Protein AF-A0A959LJD5-F1 (afdb_monomer)

Solvent-accessible surface area (backbone atoms only — not comparable to full-atom values): 18174 Å² total; per-residue (Å²): 104,74,68,56,55,53,50,52,51,53,54,62,68,45,58,76,70,67,65,81,76,71,80,98,84,67,62,72,64,58,50,53,52,50,51,53,52,51,50,51,51,51,52,50,51,49,52,52,55,51,51,35,52,52,42,48,54,53,38,54,76,69,70,52,88,68,68,68,60,59,38,95,73,44,64,91,90,51,91,67,90,70,79,78,53,97,84,69,86,83,88,86,88,81,84,82,71,93,71,88,77,69,73,74,102,69,92,77,93,75,94,70,58,68,50,69,52,49,58,74,78,45,48,88,58,55,58,67,47,48,66,73,61,57,73,74,41,77,43,32,17,41,34,64,42,31,24,31,79,93,43,68,73,42,29,42,41,32,91,52,12,31,34,26,72,41,74,42,63,48,76,96,63,18,47,46,35,42,32,31,41,43,47,98,66,77,44,68,55,90,72,84,79,74,55,82,92,76,53,49,56,70,59,51,50,51,50,32,14,59,56,31,55,43,76,75,44,59,36,82,90,80,56,25,64,56,60,89,88,58,72,45,63,58,47,80,45,77,58,61,66,82,57,75,72,54,73,62,46,66,67,74,43,58,95,41,52,68,62,51,48,55,50,44,58,53,53,47,60,58,28,89,54,53,38,43,71,46,73,63,86,88,64,87,75,93,45,74,75,75,69,54,72,82,90

Foldseek 3Di:
DVVVVVVVVVVLVCVVVVVPPDDPDPPPVVVVVSVVVVVVVVVVVVVQVVLLVVQVVVCVVVVNPDSQQRRPDRPPPDPDPPPPDPPDDDDDDDDFDDDPDADDQDDDDDDDFKDKDFPVVAPPADQAFAAPDDAFDWFAQQQFGTGGPVARLAGAGDNFTAGFHDFDADPPRGTGIGMGGHDPDHGHDDDDDDDLVPDALLNLLSSCRSSNVQSVAADPDRRHGDDSPDQDQEAEDEQDDSDPNDHNSLSVCVPVLVVVLVVLSSVLNSHPHAYHYDDDPVDDDDTSRVPRPRD

Secondary structure (DSSP, 8-state):
-HHHHHHHHHHHHHHHHHGGGS-SSSHHHHHHHHHHHHHHHHHHHHHHHHHHHHHHHHHHHTT-S-GGGSSSS--TT--------TT------------S-PPPS-------SEEEE-GGGSTT--SSPEES--TT-EE-BT-EEEEETTEEEEEEE-SS-EEEEEEEE-GGG-EEEEEEEE-SS--B-------TTT--HHHHHHHHHHTT-GGG-B-TTT-PBPPTTPPPS-EEEE----STT---HHHHHTT-HHHHHHHHHHHHTT-SS-EEEE--TT--S--TTTT----

Mean predicted aligned error: 14.47 Å

Sequence (295 aa):
MKRIITLLFLALACLPLQAASFGLMWELSSTLIAILITVMVLVIVLLVTVGDSLLRVRAKELGVLHFANYAIFPPSGKANGQSDSERTIRLRKGHTIKLKGQAADEILDCPTTTVAVQPTNVHGIVPIPKMEVAVGDTVKAGDPLFHDKNLEQIKFVAPVSGEVIEIRRGAKRAITHVVILADKKLTYRTLTPPDLTKASRPELVNFLAESGTWPLIKQRPFNVLAGMDVVPRDIFISTFDTAPLAPDNRMIVSGQEEAFQKGLDVLARLTDGAVHLGLDGSISGETAFTRATGV

Structure (mmCIF, N/CA/C/O backbone):
data_AF-A0A959LJD5-F1
#
_entry.id   AF-A0A959LJD5-F1
#
loop_
_atom_site.group_PDB
_atom_site.id
_atom_site.type_symbol
_atom_site.label_atom_id
_atom_site.label_alt_id
_atom_site.label_comp_id
_atom_site.label_asym_id
_atom_site.label_entity_id
_atom_site.label_seq_id
_atom_site.pdbx_PDB_ins_code
_atom_site.Cartn_x
_atom_site.Cartn_y
_atom_site.Cartn_z
_atom_site.occupancy
_atom_site.B_iso_or_equiv
_atom_site.auth_seq_id
_atom_site.auth_comp_id
_atom_site.auth_asym_id
_atom_site.auth_atom_id
_atom_site.pdbx_PDB_model_num
ATOM 1 N N . MET A 1 1 ? 27.945 -13.517 -40.114 1.00 46.72 1 MET A N 1
ATOM 2 C CA . MET A 1 1 ? 28.649 -12.542 -40.977 1.00 46.72 1 MET A CA 1
ATOM 3 C C . MET A 1 1 ? 30.113 -12.866 -41.230 1.00 46.72 1 MET A C 1
ATOM 5 O O . MET A 1 1 ? 30.420 -13.018 -42.399 1.00 46.72 1 MET A O 1
ATOM 9 N N . LYS A 1 2 ? 30.992 -13.057 -40.224 1.00 45.97 2 LYS A N 1
ATOM 10 C CA . LYS A 1 2 ? 32.404 -13.434 -40.485 1.00 45.97 2 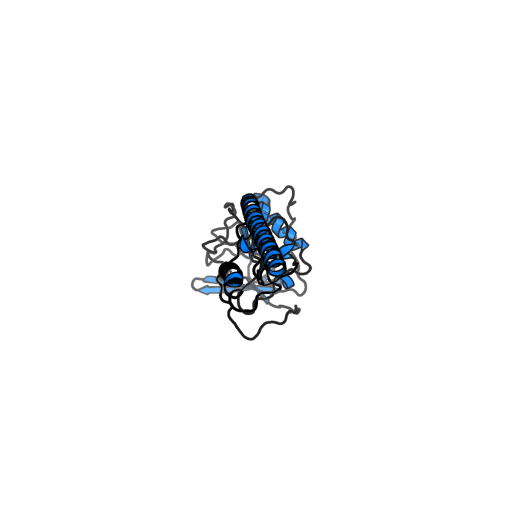LYS A CA 1
ATOM 11 C C . LYS A 1 2 ? 32.521 -14.609 -41.469 1.00 45.97 2 LYS A C 1
ATOM 13 O O . LYS A 1 2 ? 33.110 -14.432 -42.515 1.00 45.97 2 LYS A O 1
ATOM 18 N N . ARG A 1 3 ? 31.807 -15.720 -41.238 1.00 43.34 3 ARG A N 1
ATOM 19 C CA . ARG A 1 3 ? 31.790 -16.887 -42.148 1.00 43.34 3 ARG A CA 1
ATOM 20 C C . ARG A 1 3 ? 31.255 -16.609 -43.562 1.00 43.34 3 ARG A C 1
ATOM 22 O O . ARG A 1 3 ? 31.737 -17.227 -44.494 1.00 43.34 3 ARG A O 1
ATOM 29 N N . ILE A 1 4 ? 30.302 -15.687 -43.731 1.00 55.84 4 ILE A N 1
ATOM 30 C CA . ILE A 1 4 ? 29.719 -15.351 -45.047 1.00 55.84 4 ILE A CA 1
ATOM 31 C C . ILE A 1 4 ? 30.682 -14.466 -45.836 1.00 55.84 4 ILE A C 1
ATOM 33 O O . ILE A 1 4 ? 30.903 -14.715 -47.010 1.00 55.84 4 ILE A O 1
ATOM 37 N N . ILE A 1 5 ? 31.317 -13.493 -45.176 1.00 59.03 5 ILE A N 1
ATOM 38 C CA . ILE A 1 5 ? 32.352 -12.652 -45.785 1.00 59.03 5 ILE A CA 1
ATOM 39 C C . ILE A 1 5 ? 33.574 -13.507 -46.140 1.00 59.03 5 ILE A C 1
ATOM 41 O O . ILE A 1 5 ? 34.091 -13.371 -47.239 1.00 59.03 5 ILE A O 1
ATOM 45 N N . THR A 1 6 ? 33.990 -14.446 -45.278 1.00 59.88 6 THR A N 1
ATOM 46 C CA . THR A 1 6 ? 35.092 -15.375 -45.590 1.00 59.88 6 THR A CA 1
ATOM 47 C C . THR A 1 6 ? 34.735 -16.334 -46.729 1.00 59.88 6 THR A C 1
ATOM 49 O O . THR A 1 6 ? 35.582 -16.583 -47.576 1.00 59.88 6 THR A O 1
ATOM 52 N N . LEU A 1 7 ? 33.495 -16.838 -46.798 1.00 54.25 7 LEU A N 1
ATOM 53 C CA . LEU A 1 7 ? 33.028 -17.687 -47.904 1.00 54.25 7 LEU A CA 1
ATOM 54 C C . LEU A 1 7 ? 32.910 -16.912 -49.222 1.00 54.25 7 LEU A C 1
ATOM 56 O O . LEU A 1 7 ? 33.279 -17.448 -50.261 1.00 54.25 7 LEU A O 1
ATOM 60 N N . LEU A 1 8 ? 32.463 -15.652 -49.185 1.00 57.53 8 LEU A N 1
ATOM 61 C CA . LEU A 1 8 ? 32.414 -14.784 -50.362 1.00 57.53 8 LEU A CA 1
ATOM 62 C C . LEU A 1 8 ? 33.831 -14.466 -50.860 1.00 57.53 8 LEU A C 1
ATOM 64 O O . LEU A 1 8 ? 34.079 -14.541 -52.055 1.00 57.53 8 LEU A O 1
ATOM 68 N N . PHE A 1 9 ? 34.778 -14.199 -49.952 1.00 63.31 9 PHE A N 1
ATOM 69 C CA . PHE A 1 9 ? 36.192 -13.980 -50.284 1.00 63.31 9 PHE A CA 1
ATOM 70 C C . PHE A 1 9 ? 36.856 -15.241 -50.863 1.00 63.31 9 PHE A C 1
ATOM 72 O O . PHE A 1 9 ? 37.616 -15.150 -51.823 1.00 63.31 9 PHE A O 1
ATOM 79 N N . LEU A 1 10 ? 36.538 -16.421 -50.316 1.00 56.66 10 LEU A N 1
ATOM 80 C CA . LEU A 1 10 ? 37.050 -17.711 -50.790 1.00 56.66 10 LEU A CA 1
ATOM 81 C C . LEU A 1 10 ? 36.470 -18.090 -52.165 1.00 56.66 10 LEU A C 1
ATOM 83 O O . LEU A 1 10 ? 37.190 -18.616 -53.007 1.00 56.66 10 LEU A O 1
ATOM 87 N N . ALA A 1 11 ? 35.194 -17.778 -52.419 1.00 55.69 11 ALA A N 1
ATOM 88 C CA . ALA A 1 11 ? 34.558 -17.981 -53.721 1.00 55.69 11 ALA A CA 1
ATOM 89 C C . ALA A 1 11 ? 35.107 -17.018 -54.789 1.00 55.69 11 ALA A C 1
ATOM 91 O O . ALA A 1 11 ? 35.362 -17.433 -55.918 1.00 55.69 11 ALA A O 1
ATOM 92 N N . LEU A 1 12 ? 35.361 -15.755 -54.425 1.00 58.91 12 LEU A N 1
ATOM 93 C CA . LEU A 1 12 ? 35.904 -14.741 -55.336 1.00 58.91 12 LEU A CA 1
ATOM 94 C C . LEU A 1 12 ? 37.384 -14.988 -55.683 1.00 58.91 12 LEU A C 1
ATOM 96 O O . LEU A 1 12 ? 37.802 -14.715 -56.804 1.00 58.91 12 LEU A O 1
ATOM 100 N N . ALA A 1 13 ? 38.159 -15.562 -54.754 1.00 57.56 13 ALA A N 1
ATOM 101 C CA . ALA A 1 13 ? 39.543 -15.983 -54.989 1.00 57.56 13 ALA A CA 1
ATOM 102 C C . ALA A 1 13 ? 39.666 -17.250 -55.861 1.00 57.56 13 ALA A C 1
ATOM 104 O O . ALA A 1 13 ? 40.738 -17.509 -56.404 1.00 57.56 13 ALA A O 1
ATOM 105 N N . CYS A 1 14 ? 38.588 -18.030 -56.018 1.00 51.19 14 CYS A N 1
ATOM 106 C CA . CYS A 1 14 ? 38.577 -19.266 -56.812 1.00 51.19 14 CYS A CA 1
ATOM 107 C C . CYS A 1 14 ? 38.223 -19.032 -58.297 1.00 51.19 14 CYS A C 1
ATOM 109 O O . CYS A 1 14 ? 38.605 -19.823 -59.159 1.00 51.19 14 CYS A O 1
ATOM 111 N N . LEU A 1 15 ? 37.555 -17.916 -58.618 1.00 56.16 15 LEU A N 1
ATOM 112 C CA . LEU A 1 15 ? 37.165 -17.550 -59.988 1.00 56.16 15 LEU A CA 1
ATOM 113 C C . LEU A 1 15 ? 38.325 -17.479 -61.006 1.00 56.16 15 LEU A C 1
ATOM 115 O O . LEU A 1 15 ? 38.131 -17.965 -62.120 1.00 56.16 15 LEU A O 1
ATOM 119 N N . PRO A 1 16 ? 39.533 -16.961 -60.689 1.00 53.62 16 PRO A N 1
ATOM 120 C CA . PRO A 1 16 ? 40.633 -16.975 -61.655 1.00 53.62 16 PRO A CA 1
ATOM 121 C C . PRO A 1 16 ? 41.247 -18.370 -61.869 1.00 53.62 16 PRO A C 1
ATOM 123 O O . PRO A 1 16 ? 41.985 -18.553 -62.832 1.00 53.62 16 PRO A O 1
ATOM 126 N N . LEU A 1 17 ? 40.949 -19.363 -61.018 1.00 48.00 17 LEU A N 1
ATOM 127 C CA . LEU A 1 17 ? 41.543 -20.701 -61.122 1.00 48.00 17 LEU A CA 1
ATOM 128 C C . LEU A 1 17 ? 40.778 -21.632 -62.081 1.00 48.00 17 LEU A C 1
ATOM 130 O O . LEU A 1 17 ? 41.357 -22.581 -62.600 1.00 48.00 17 LEU A O 1
ATOM 134 N N . GLN A 1 18 ? 39.497 -21.358 -62.356 1.00 46.28 18 GLN A N 1
ATOM 135 C CA . GLN A 1 18 ? 38.674 -22.161 -63.277 1.00 46.28 18 GLN A CA 1
ATOM 136 C C . GLN A 1 18 ? 38.720 -21.681 -64.737 1.00 46.28 18 GLN A C 1
ATOM 138 O O . GLN A 1 18 ? 38.360 -22.441 -65.634 1.00 46.28 18 GLN A O 1
ATOM 143 N N . ALA A 1 19 ? 39.224 -20.470 -64.999 1.00 49.28 19 ALA A N 1
ATOM 144 C CA . ALA A 1 19 ? 39.359 -19.933 -66.356 1.00 49.28 19 ALA A CA 1
ATOM 145 C C . ALA A 1 19 ? 40.487 -20.599 -67.177 1.00 49.28 19 ALA A C 1
ATOM 147 O O . ALA A 1 19 ? 40.538 -20.451 -68.388 1.00 49.28 19 ALA A O 1
ATOM 148 N N . ALA A 1 20 ? 41.368 -21.393 -66.560 1.00 47.19 20 ALA A N 1
ATOM 149 C CA . ALA A 1 20 ? 42.522 -21.985 -67.246 1.00 47.19 20 ALA A CA 1
ATOM 150 C C . ALA A 1 20 ? 42.210 -23.225 -68.119 1.00 47.19 20 ALA A C 1
ATOM 152 O O . ALA A 1 20 ? 43.142 -23.876 -68.588 1.00 47.19 20 ALA A O 1
ATOM 153 N N . SER A 1 21 ? 40.938 -23.598 -68.331 1.00 50.78 21 SER A N 1
ATOM 154 C CA . SER A 1 21 ? 40.589 -24.866 -69.005 1.00 50.78 21 SER A CA 1
ATOM 155 C C . SER A 1 21 ? 39.514 -24.800 -70.098 1.00 50.78 21 SER A C 1
ATOM 157 O O . SER A 1 21 ? 38.941 -25.837 -70.430 1.00 50.78 21 SER A O 1
ATOM 159 N N . PHE A 1 22 ? 39.256 -23.641 -70.726 1.00 45.84 22 PHE A N 1
ATOM 160 C CA . PHE A 1 22 ? 38.357 -23.610 -71.890 1.00 45.84 22 PHE A CA 1
ATOM 161 C C . PHE A 1 22 ? 38.649 -22.480 -72.902 1.00 45.84 22 PHE A C 1
ATOM 163 O O . PHE A 1 22 ? 38.184 -21.363 -72.745 1.00 45.84 22 PHE A O 1
ATOM 170 N N . GLY A 1 23 ? 39.346 -22.817 -73.996 1.00 44.31 23 GLY A N 1
ATOM 171 C CA . GLY A 1 23 ? 39.200 -22.177 -75.318 1.00 44.31 23 GLY A CA 1
ATOM 172 C C . GLY A 1 23 ? 39.629 -20.708 -75.493 1.00 44.31 23 GLY A C 1
ATOM 173 O O . GLY A 1 23 ? 38.830 -19.784 -75.365 1.00 44.31 23 GLY A O 1
ATOM 174 N N . LEU A 1 24 ? 40.859 -20.512 -75.977 1.00 47.72 24 LEU A N 1
ATOM 175 C CA . LEU A 1 24 ? 41.418 -19.243 -76.466 1.00 47.72 24 LEU A CA 1
ATOM 176 C C . LEU A 1 24 ? 40.680 -18.705 -77.714 1.00 47.72 24 LEU A C 1
ATOM 178 O O . LEU A 1 24 ? 41.014 -19.134 -78.814 1.00 47.72 24 LEU A O 1
ATOM 182 N N . MET A 1 25 ? 39.732 -17.759 -77.569 1.00 48.38 25 MET A N 1
ATOM 183 C CA . MET A 1 25 ? 39.482 -16.653 -78.542 1.00 48.38 25 MET A CA 1
ATOM 184 C C . MET A 1 25 ? 38.376 -15.629 -78.148 1.00 48.38 25 MET A C 1
ATOM 186 O O . MET A 1 25 ? 37.726 -15.063 -79.016 1.00 48.38 25 MET A O 1
ATOM 190 N N . TRP A 1 26 ? 38.137 -15.332 -76.861 1.00 51.56 26 TRP A N 1
ATOM 191 C CA . TRP A 1 26 ? 37.389 -14.115 -76.427 1.00 51.56 26 TRP A CA 1
ATOM 192 C C . TRP A 1 26 ? 37.836 -13.596 -75.033 1.00 51.56 26 TRP A C 1
ATOM 194 O O . TRP A 1 26 ? 37.286 -12.650 -74.486 1.00 51.56 26 TRP A O 1
ATOM 204 N N . GLU A 1 27 ? 38.860 -14.174 -74.405 1.00 54.12 27 GLU A N 1
ATOM 205 C CA . GLU A 1 27 ? 39.041 -14.059 -72.946 1.00 54.12 27 GLU A CA 1
ATOM 206 C C . GLU A 1 27 ? 39.586 -12.721 -72.418 1.00 54.12 27 GLU A C 1
ATOM 208 O O . GLU A 1 27 ? 39.422 -12.425 -71.237 1.00 54.12 27 GLU A O 1
ATOM 213 N N . LEU A 1 28 ? 40.213 -11.874 -73.239 1.00 51.16 28 LEU A N 1
ATOM 214 C CA . LEU A 1 28 ? 40.878 -10.665 -72.723 1.00 51.16 28 LEU A CA 1
ATOM 215 C C . LEU A 1 28 ? 39.895 -9.573 -72.264 1.00 51.16 28 LEU A C 1
ATOM 217 O O . LEU A 1 28 ? 40.183 -8.862 -71.305 1.00 51.16 28 LEU A O 1
ATOM 221 N N . SER A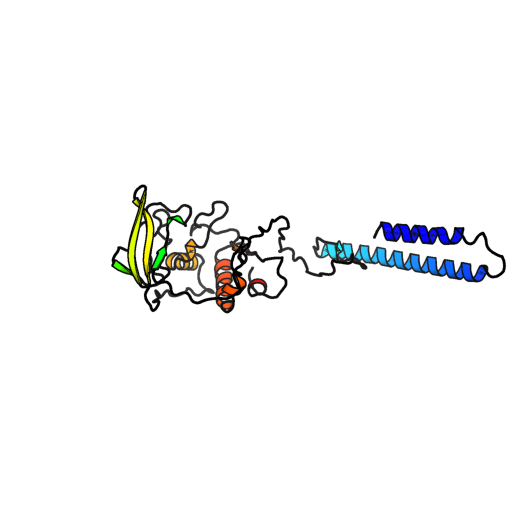 1 29 ? 38.724 -9.442 -72.900 1.00 64.19 29 SER A N 1
ATOM 222 C CA . SER A 1 29 ? 37.730 -8.426 -72.510 1.00 64.19 29 SER A CA 1
ATOM 223 C C . SER A 1 29 ? 36.912 -8.861 -71.291 1.00 64.19 29 SER A C 1
ATOM 225 O O . SER A 1 29 ? 36.677 -8.065 -70.3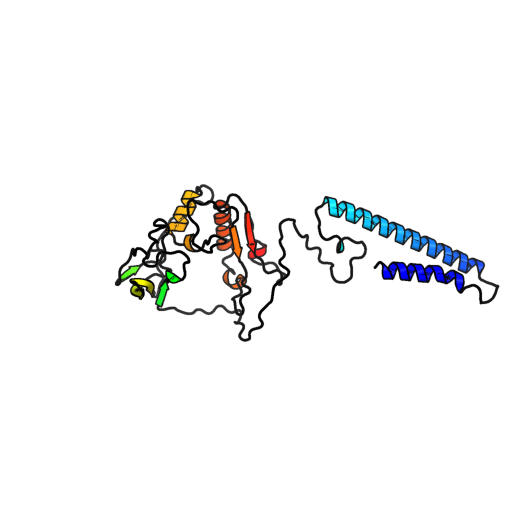83 1.00 64.19 29 SER A O 1
ATOM 227 N N . SER A 1 30 ? 36.526 -10.137 -71.227 1.00 66.44 30 SER A N 1
ATOM 228 C CA . SER A 1 30 ? 35.739 -10.695 -70.125 1.00 66.44 30 SER A CA 1
ATOM 229 C C . SER A 1 30 ? 36.546 -10.795 -68.829 1.00 66.44 30 SER A C 1
ATOM 231 O O . SER A 1 30 ? 36.007 -10.517 -67.759 1.00 66.44 30 SER A O 1
ATOM 233 N N . THR A 1 31 ? 37.842 -11.111 -68.908 1.00 70.69 31 THR A N 1
ATOM 234 C CA . THR A 1 31 ? 38.743 -11.132 -67.742 1.00 70.69 31 THR A CA 1
ATOM 235 C C . THR A 1 31 ? 39.012 -9.731 -67.192 1.00 70.69 31 THR A C 1
ATOM 237 O O . THR A 1 31 ? 38.964 -9.541 -65.978 1.00 70.69 31 THR A O 1
ATOM 240 N N . LEU A 1 32 ? 39.202 -8.723 -68.053 1.00 72.44 32 LEU A N 1
ATOM 241 C CA . LEU A 1 32 ? 39.336 -7.321 -67.636 1.00 72.44 32 LEU A CA 1
ATOM 242 C C . LEU A 1 32 ? 38.072 -6.797 -66.938 1.00 72.44 32 LEU A C 1
ATOM 244 O O . LEU A 1 32 ? 38.169 -6.149 -65.895 1.00 72.44 32 LEU A O 1
ATOM 248 N N . ILE A 1 33 ? 36.888 -7.114 -67.471 1.00 78.19 33 ILE A N 1
ATOM 249 C CA . ILE A 1 33 ? 35.605 -6.751 -66.849 1.00 78.19 33 ILE A CA 1
ATOM 250 C C . ILE A 1 33 ? 35.437 -7.466 -65.503 1.00 78.19 33 ILE A C 1
ATOM 252 O O . ILE A 1 33 ? 35.033 -6.839 -64.523 1.00 78.19 33 ILE A O 1
ATOM 256 N N . ALA A 1 34 ? 35.792 -8.753 -65.425 1.00 76.19 34 ALA A N 1
ATOM 257 C CA . ALA A 1 34 ? 35.728 -9.515 -64.183 1.00 76.19 34 ALA A CA 1
ATOM 258 C C . ALA A 1 34 ? 36.622 -8.901 -63.097 1.00 76.19 34 ALA A C 1
ATOM 260 O O . ALA A 1 34 ? 36.128 -8.681 -61.996 1.00 76.19 34 ALA A O 1
ATOM 261 N N . ILE A 1 35 ? 37.876 -8.552 -63.422 1.00 80.69 35 ILE A N 1
ATOM 262 C CA . ILE A 1 35 ? 38.829 -7.894 -62.507 1.00 80.69 35 ILE A CA 1
ATOM 263 C C . ILE A 1 35 ? 38.284 -6.549 -62.005 1.00 80.69 35 ILE A C 1
ATOM 265 O O . ILE A 1 35 ? 38.389 -6.232 -60.819 1.00 80.69 35 ILE A O 1
ATOM 269 N N . LEU A 1 36 ? 37.672 -5.756 -62.887 1.00 82.19 36 LEU A N 1
ATOM 270 C CA . LEU A 1 36 ? 37.122 -4.450 -62.525 1.00 82.19 36 LEU A CA 1
ATOM 271 C C . LEU A 1 36 ? 35.933 -4.576 -61.556 1.00 82.19 36 LEU A C 1
ATOM 273 O O . LEU A 1 36 ? 35.831 -3.805 -60.600 1.00 82.19 36 LEU A O 1
ATOM 277 N N . ILE A 1 37 ? 35.084 -5.595 -61.736 1.00 83.56 37 ILE A N 1
ATOM 278 C CA . ILE A 1 37 ? 33.985 -5.911 -60.811 1.00 83.56 37 ILE A CA 1
ATOM 279 C C . ILE A 1 37 ? 34.531 -6.377 -59.454 1.00 83.56 37 ILE A C 1
ATOM 281 O O . ILE A 1 37 ? 34.037 -5.931 -58.419 1.00 83.56 37 ILE A O 1
ATOM 285 N N . THR A 1 38 ? 35.570 -7.219 -59.420 1.00 80.38 38 THR A N 1
ATOM 286 C CA . THR A 1 38 ? 36.201 -7.656 -58.160 1.00 80.38 38 THR A CA 1
ATOM 287 C C . THR A 1 38 ? 36.789 -6.487 -57.385 1.00 80.38 38 THR A C 1
ATOM 289 O O . THR A 1 38 ? 36.577 -6.388 -56.175 1.00 80.38 38 THR A O 1
ATOM 292 N N . VAL A 1 39 ? 37.491 -5.579 -58.070 1.00 86.25 39 VAL A N 1
ATOM 293 C CA . VAL A 1 39 ? 38.050 -4.367 -57.455 1.00 86.25 39 VAL A CA 1
ATOM 294 C C . VAL A 1 39 ? 36.931 -3.477 -56.914 1.00 86.25 39 VAL A C 1
ATOM 296 O O . VAL A 1 39 ? 37.015 -3.026 -55.773 1.00 86.25 39 VAL A O 1
ATOM 299 N N . MET A 1 40 ? 35.846 -3.286 -57.668 1.00 87.56 40 MET A N 1
ATOM 300 C CA . MET A 1 40 ? 34.693 -2.502 -57.217 1.00 87.56 40 MET A CA 1
ATOM 301 C C . MET A 1 40 ? 34.031 -3.109 -55.970 1.00 87.56 40 MET A C 1
ATOM 303 O O . MET A 1 40 ? 33.753 -2.392 -55.009 1.00 87.56 40 MET A O 1
ATOM 307 N N . VAL A 1 41 ? 33.829 -4.430 -55.938 1.00 84.81 41 VAL A N 1
ATOM 308 C CA . VAL A 1 41 ? 33.269 -5.131 -54.769 1.00 84.81 41 VAL A CA 1
ATOM 309 C C . VAL A 1 41 ? 34.194 -4.999 -53.559 1.00 84.81 41 VAL A C 1
ATOM 311 O O . VAL A 1 41 ? 33.717 -4.749 -52.454 1.00 84.81 41 VAL A O 1
ATOM 314 N N . LEU A 1 42 ? 35.511 -5.099 -53.748 1.00 83.75 42 LEU A N 1
ATOM 315 C CA . LEU A 1 42 ? 36.485 -4.941 -52.669 1.00 83.75 42 LEU A CA 1
ATOM 316 C C . LEU A 1 42 ? 36.469 -3.521 -52.083 1.00 83.75 42 LEU A C 1
ATOM 318 O O . LEU A 1 42 ? 36.489 -3.364 -50.862 1.00 83.75 42 LEU A O 1
ATOM 322 N N . VAL A 1 43 ? 36.359 -2.495 -52.933 1.00 87.69 43 VAL A N 1
ATOM 323 C CA . VAL A 1 43 ? 36.213 -1.095 -52.500 1.00 87.69 43 VAL A CA 1
ATOM 324 C C . VAL A 1 43 ? 34.913 -0.893 -51.720 1.00 87.69 43 VAL A C 1
ATOM 326 O O . VAL A 1 43 ? 34.927 -0.264 -50.663 1.00 87.69 43 VAL A O 1
ATOM 329 N N . ILE A 1 44 ? 33.799 -1.470 -52.177 1.00 85.62 44 ILE A N 1
ATOM 330 C CA . ILE A 1 44 ? 32.514 -1.393 -51.465 1.00 85.62 44 ILE A CA 1
ATOM 331 C C . ILE A 1 44 ? 32.605 -2.087 -50.100 1.00 85.62 44 ILE A C 1
ATOM 333 O O . ILE A 1 44 ? 32.158 -1.531 -49.099 1.00 85.62 44 ILE A O 1
ATOM 337 N N . VAL A 1 45 ? 33.228 -3.267 -50.022 1.00 82.06 45 VAL A N 1
ATOM 338 C CA . VAL A 1 45 ? 33.436 -3.973 -48.749 1.00 82.06 45 VAL A CA 1
ATOM 339 C C . VAL A 1 45 ? 34.306 -3.144 -47.805 1.00 82.06 45 VA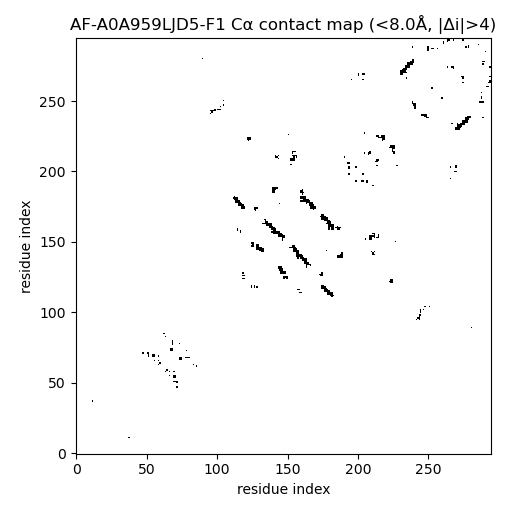L A C 1
ATOM 341 O O . VAL A 1 45 ? 33.964 -3.015 -46.630 1.00 82.06 45 VAL A O 1
ATOM 344 N N . LEU A 1 46 ? 35.379 -2.524 -48.305 1.00 84.25 46 LEU A N 1
ATOM 345 C CA . LEU A 1 46 ? 36.221 -1.627 -47.514 1.00 84.25 46 LEU A CA 1
ATOM 346 C C . LEU A 1 46 ? 35.397 -0.458 -46.952 1.00 84.25 46 LEU A C 1
ATOM 348 O O . LEU A 1 46 ? 35.411 -0.232 -45.742 1.00 84.25 46 LEU A O 1
ATOM 352 N N . LEU A 1 47 ? 34.622 0.228 -47.796 1.00 85.19 47 LEU A N 1
ATOM 353 C CA . LEU A 1 47 ? 33.767 1.344 -47.381 1.00 85.19 47 LEU A CA 1
ATOM 354 C C . LEU A 1 47 ? 32.751 0.925 -46.313 1.00 85.19 47 LEU A C 1
ATOM 356 O O . LEU A 1 47 ? 32.603 1.619 -45.308 1.00 85.19 47 LEU A O 1
ATOM 360 N N . VAL A 1 48 ? 32.112 -0.236 -46.475 1.00 82.50 48 VAL A N 1
ATOM 361 C CA . VAL A 1 48 ? 31.182 -0.783 -45.476 1.00 82.50 48 VAL A CA 1
ATOM 362 C C . VAL A 1 48 ? 31.911 -1.087 -44.163 1.00 82.50 48 VAL A C 1
ATOM 364 O O . VAL A 1 48 ? 31.413 -0.733 -43.099 1.00 82.50 48 VAL A O 1
ATOM 367 N N . THR A 1 49 ? 33.112 -1.677 -44.196 1.00 78.44 49 THR A N 1
ATOM 368 C CA . THR A 1 49 ? 33.866 -1.985 -42.962 1.00 78.44 49 THR A CA 1
ATOM 369 C C . THR A 1 49 ? 34.339 -0.740 -42.210 1.00 78.44 49 THR A C 1
ATOM 371 O O . THR A 1 49 ? 34.321 -0.720 -40.975 1.00 78.44 49 THR A O 1
ATOM 374 N N . VAL A 1 50 ? 34.725 0.312 -42.934 1.00 82.88 50 VAL A N 1
ATOM 375 C CA . VAL A 1 50 ? 35.098 1.602 -42.342 1.00 82.88 50 VAL A CA 1
ATOM 376 C C . VAL A 1 50 ? 33.861 2.298 -41.778 1.00 82.88 50 VAL A C 1
ATOM 378 O O . VAL A 1 50 ? 33.898 2.754 -40.635 1.00 82.88 50 VAL A O 1
ATOM 381 N N . GLY A 1 51 ? 32.745 2.306 -42.514 1.00 82.06 51 GLY A N 1
ATOM 382 C CA . GLY A 1 51 ? 31.470 2.856 -42.049 1.00 82.06 51 GLY A CA 1
ATOM 383 C C . GLY A 1 51 ? 30.984 2.197 -40.755 1.00 82.06 51 GLY A C 1
ATOM 384 O O . GLY A 1 51 ? 30.675 2.891 -39.789 1.00 82.06 51 GLY A O 1
ATOM 385 N N . ASP A 1 52 ? 31.032 0.866 -40.682 1.00 77.62 52 ASP A N 1
ATOM 386 C CA . ASP A 1 52 ? 30.720 0.094 -39.472 1.00 77.62 52 ASP A CA 1
ATOM 387 C C . ASP A 1 52 ? 31.637 0.445 -38.287 1.00 77.62 52 ASP A C 1
ATOM 389 O O . ASP A 1 52 ? 31.206 0.452 -37.130 1.00 77.62 52 ASP A O 1
ATOM 393 N N . SER A 1 53 ? 32.917 0.708 -38.561 1.00 77.25 53 SER A N 1
ATOM 394 C CA . SER A 1 53 ? 33.904 1.062 -37.536 1.00 77.25 53 SER A CA 1
ATOM 395 C C . SER A 1 53 ? 33.645 2.462 -36.977 1.00 77.25 53 SER A C 1
ATOM 397 O O . SER A 1 53 ? 33.682 2.650 -35.761 1.00 77.25 53 SER A O 1
ATOM 399 N N . LEU A 1 54 ? 33.298 3.423 -37.837 1.00 81.00 54 LEU A N 1
ATOM 400 C CA . LEU A 1 54 ? 32.935 4.785 -37.434 1.00 81.00 54 LEU A CA 1
ATOM 401 C C . LEU A 1 54 ? 31.610 4.822 -36.663 1.00 81.00 54 LEU A C 1
ATOM 403 O O . LEU A 1 54 ? 31.521 5.483 -35.626 1.00 81.00 54 LEU A O 1
ATOM 407 N N . LEU A 1 55 ? 30.608 4.059 -37.110 1.00 75.06 55 LEU A N 1
ATOM 408 C CA . LEU A 1 55 ? 29.332 3.899 -36.406 1.00 75.06 55 LEU A CA 1
ATOM 409 C C . LEU A 1 55 ? 29.529 3.339 -34.993 1.00 75.06 55 LEU A C 1
ATOM 411 O O . LEU A 1 55 ? 28.904 3.823 -34.053 1.00 75.06 55 LEU A O 1
ATOM 415 N N . ARG A 1 56 ? 30.443 2.379 -34.800 1.00 69.56 56 ARG A N 1
ATOM 416 C CA . ARG A 1 56 ? 30.766 1.852 -33.460 1.00 69.56 56 ARG A CA 1
ATOM 417 C C . ARG A 1 56 ? 31.464 2.861 -32.561 1.00 69.56 56 ARG A C 1
ATOM 419 O O . ARG A 1 56 ? 31.175 2.882 -31.367 1.00 69.56 56 ARG A O 1
ATOM 426 N N . VAL A 1 57 ? 32.365 3.680 -33.103 1.00 75.94 57 VAL A N 1
ATOM 427 C CA . VAL A 1 57 ? 33.031 4.740 -32.328 1.00 75.94 57 VAL A CA 1
ATOM 428 C C . VAL A 1 57 ? 32.003 5.772 -31.862 1.00 75.94 57 VAL A C 1
ATOM 430 O O . VAL A 1 57 ? 31.949 6.071 -30.672 1.00 75.94 57 VAL A O 1
ATOM 433 N N . ARG A 1 58 ? 31.105 6.215 -32.752 1.00 67.94 58 ARG A N 1
ATOM 434 C CA . ARG A 1 58 ? 30.007 7.130 -32.395 1.00 67.94 58 ARG A CA 1
ATOM 435 C C . ARG A 1 58 ? 29.001 6.516 -31.423 1.00 67.94 58 ARG A C 1
ATOM 437 O O . ARG A 1 58 ? 28.583 7.182 -30.485 1.00 67.94 58 ARG A O 1
ATOM 444 N N . ALA A 1 59 ? 28.653 5.240 -31.585 1.00 66.50 59 ALA A N 1
ATOM 445 C CA . ALA A 1 59 ? 27.769 4.544 -30.650 1.00 66.50 59 ALA A CA 1
ATOM 446 C C . ALA A 1 59 ? 28.379 4.430 -29.240 1.00 66.50 59 ALA A C 1
ATOM 448 O O . ALA A 1 59 ? 27.652 4.512 -28.251 1.00 66.50 59 ALA A O 1
ATOM 449 N N . LYS A 1 60 ? 29.709 4.284 -29.139 1.00 67.38 60 LYS A N 1
ATOM 450 C CA . LYS A 1 60 ? 30.432 4.264 -27.859 1.00 67.38 60 LYS A CA 1
ATOM 451 C C . LYS A 1 60 ? 30.461 5.642 -27.190 1.00 67.38 60 LYS A C 1
ATOM 453 O O . LYS A 1 60 ? 30.320 5.707 -25.975 1.00 67.38 60 LYS A O 1
ATOM 458 N N . GLU A 1 61 ? 30.612 6.720 -27.963 1.00 72.62 61 GLU A N 1
ATOM 459 C CA . GLU A 1 61 ? 30.493 8.101 -27.457 1.00 72.62 61 GLU A CA 1
ATOM 460 C C . GLU A 1 61 ? 29.081 8.412 -26.937 1.00 72.62 61 GLU A C 1
ATOM 462 O O . GLU A 1 61 ? 28.933 9.160 -25.979 1.00 72.62 61 GLU A O 1
ATOM 467 N N . LEU A 1 62 ? 28.053 7.801 -27.533 1.00 68.44 62 LEU A N 1
ATOM 468 C CA . LEU A 1 62 ? 26.646 7.960 -27.149 1.00 68.44 62 LEU A CA 1
ATOM 469 C C . LEU A 1 62 ? 26.182 6.987 -26.044 1.00 68.44 62 LEU A C 1
ATOM 471 O O . LEU A 1 62 ? 24.986 6.896 -25.783 1.00 68.44 62 LEU A O 1
ATOM 475 N N . GLY A 1 63 ? 27.093 6.236 -25.411 1.00 57.94 63 GLY A N 1
ATOM 476 C CA . GLY A 1 63 ? 26.774 5.375 -24.260 1.00 57.94 63 GLY A CA 1
ATOM 477 C C . GLY A 1 63 ? 26.003 4.085 -24.582 1.00 57.94 63 GLY A C 1
ATOM 478 O O . GLY A 1 63 ? 25.518 3.407 -23.678 1.00 57.94 63 GLY A O 1
ATOM 479 N N . VAL A 1 64 ? 25.886 3.688 -25.853 1.00 56.75 64 VAL A N 1
ATOM 480 C CA . VAL A 1 64 ? 25.073 2.526 -26.246 1.00 56.75 64 VAL A CA 1
ATOM 481 C C . VAL A 1 64 ? 25.838 1.211 -26.034 1.00 56.75 64 VAL A C 1
ATOM 483 O O . VAL A 1 64 ? 26.835 0.935 -26.699 1.00 56.75 64 VAL A O 1
ATOM 486 N N . LEU A 1 65 ? 25.338 0.345 -25.142 1.00 53.81 65 LEU A N 1
ATOM 487 C CA . LEU A 1 65 ? 26.008 -0.907 -24.742 1.00 53.81 65 LEU A CA 1
ATOM 488 C C . LEU A 1 65 ? 25.838 -2.081 -25.735 1.00 53.81 65 LEU A C 1
ATOM 490 O O . LEU A 1 65 ? 26.582 -3.062 -25.671 1.00 53.81 65 LEU A O 1
ATOM 494 N N . HIS A 1 66 ? 24.880 -2.006 -26.670 1.00 55.59 66 HIS A N 1
ATOM 495 C CA . HIS A 1 66 ? 24.563 -3.080 -27.626 1.00 55.59 66 HIS A CA 1
ATOM 496 C C . HIS A 1 66 ? 24.855 -2.683 -29.091 1.00 55.59 66 HIS A C 1
ATOM 498 O O . HIS A 1 66 ? 23.976 -2.302 -29.858 1.00 55.59 66 HIS A O 1
ATOM 504 N N . PHE A 1 67 ? 26.105 -2.876 -29.524 1.00 54.03 67 PHE A N 1
ATOM 505 C CA . PHE A 1 67 ? 26.599 -2.530 -30.873 1.00 54.03 67 PHE A CA 1
ATOM 506 C C . PHE A 1 67 ? 26.011 -3.351 -32.035 1.00 54.03 67 PHE A C 1
ATOM 508 O O . PHE A 1 67 ? 26.210 -3.005 -33.197 1.00 54.03 67 PHE A O 1
ATOM 515 N N . ALA A 1 68 ? 25.318 -4.458 -31.750 1.00 54.75 68 ALA A N 1
ATOM 516 C CA . ALA A 1 68 ? 24.826 -5.383 -32.775 1.00 54.75 68 ALA A CA 1
ATOM 517 C C . ALA A 1 68 ? 23.738 -4.779 -33.684 1.00 54.75 68 ALA A C 1
ATOM 519 O O . ALA A 1 68 ? 23.540 -5.276 -34.790 1.00 54.75 68 ALA A O 1
ATOM 520 N N . ASN A 1 69 ? 23.069 -3.714 -33.230 1.00 55.41 69 ASN A N 1
ATOM 521 C CA . ASN A 1 69 ? 21.955 -3.082 -33.939 1.00 55.41 69 ASN A CA 1
ATOM 522 C C . ASN A 1 69 ? 22.374 -1.863 -34.789 1.00 55.41 69 ASN A C 1
ATOM 524 O O . ASN A 1 69 ? 21.542 -1.337 -35.515 1.00 55.41 69 ASN A O 1
ATOM 528 N N . TYR A 1 70 ? 23.642 -1.431 -34.722 1.00 59.78 70 TYR A N 1
ATOM 529 C CA . TYR A 1 70 ? 24.164 -0.239 -35.422 1.00 59.78 70 TYR A CA 1
ATOM 530 C C . TYR A 1 70 ? 25.132 -0.572 -36.570 1.00 59.78 70 TYR A C 1
ATOM 532 O O . TYR A 1 70 ? 25.862 0.294 -37.045 1.00 59.78 70 TYR A O 1
ATOM 540 N N . ALA A 1 71 ? 25.166 -1.831 -37.009 1.00 64.50 71 ALA A N 1
ATOM 541 C CA . ALA A 1 71 ? 25.875 -2.207 -38.227 1.00 64.50 71 ALA A CA 1
ATOM 542 C C . ALA A 1 71 ? 25.062 -1.785 -39.459 1.00 64.50 71 ALA A C 1
ATOM 544 O O . ALA A 1 71 ? 23.833 -1.821 -39.425 1.00 64.50 71 ALA A O 1
ATOM 545 N N . ILE A 1 72 ? 25.741 -1.479 -40.565 1.00 69.69 72 ILE A N 1
ATOM 546 C CA . ILE A 1 72 ? 25.117 -1.192 -41.870 1.00 69.69 72 ILE A CA 1
ATOM 547 C C . ILE A 1 72 ? 24.211 -2.359 -42.311 1.00 69.69 72 ILE A C 1
ATOM 549 O O . ILE A 1 72 ? 23.196 -2.152 -42.971 1.00 69.69 72 ILE A O 1
ATOM 553 N N . PHE A 1 73 ? 24.536 -3.581 -41.875 1.00 64.81 73 PHE A N 1
ATOM 554 C CA . PHE A 1 73 ? 23.704 -4.773 -42.030 1.00 64.81 73 PHE A CA 1
ATOM 555 C C . PHE A 1 73 ? 23.458 -5.433 -40.664 1.00 64.81 73 PHE A C 1
ATOM 557 O O . PHE A 1 73 ? 24.256 -6.276 -40.235 1.00 64.81 73 PHE A O 1
ATOM 564 N N . PRO A 1 74 ? 22.382 -5.074 -39.944 1.00 58.94 74 PRO A N 1
ATOM 565 C CA . PRO A 1 74 ? 22.046 -5.739 -38.694 1.00 58.94 74 PRO A CA 1
ATOM 566 C C . PRO A 1 74 ? 21.693 -7.215 -38.957 1.00 58.94 74 PRO A C 1
ATOM 568 O O . PRO A 1 74 ? 21.140 -7.549 -40.009 1.00 58.94 74 PRO A O 1
ATOM 571 N N . PRO A 1 75 ? 21.999 -8.139 -38.027 1.00 58.34 75 PRO A N 1
ATOM 572 C CA . PRO A 1 75 ? 21.558 -9.522 -38.152 1.00 58.34 75 PRO A CA 1
ATOM 573 C C . PRO A 1 75 ? 20.027 -9.561 -38.258 1.00 58.34 75 PRO A C 1
ATOM 575 O O . PRO A 1 75 ? 19.323 -8.994 -37.418 1.00 58.34 75 PRO A O 1
ATOM 578 N N . SER A 1 76 ? 19.521 -10.227 -39.299 1.00 51.16 76 SER A N 1
ATOM 579 C CA . SER A 1 76 ? 18.089 -10.398 -39.554 1.00 51.16 76 SER A CA 1
ATOM 580 C C . SER A 1 76 ? 17.389 -10.913 -38.293 1.00 51.16 76 SER A C 1
ATOM 582 O O . SER A 1 76 ? 17.669 -12.024 -37.839 1.00 51.16 76 SER A O 1
ATOM 584 N N . GLY A 1 77 ? 16.522 -10.082 -37.709 1.00 52.12 77 GLY A N 1
ATOM 585 C CA . GLY A 1 77 ? 15.746 -10.401 -36.507 1.00 52.12 77 GLY A CA 1
ATOM 586 C C . GLY A 1 77 ? 15.874 -9.412 -35.345 1.00 52.12 77 GLY A C 1
ATOM 587 O O . GLY A 1 77 ? 15.165 -9.578 -34.358 1.00 52.12 77 GLY A O 1
ATOM 588 N N . LYS A 1 78 ? 16.744 -8.391 -35.418 1.00 47.72 78 LYS A N 1
ATOM 589 C CA . LYS A 1 78 ? 16.852 -7.358 -34.364 1.00 47.72 78 LYS A CA 1
ATOM 590 C C . LYS A 1 78 ? 17.000 -5.941 -34.918 1.00 47.72 78 LYS A C 1
ATOM 592 O O . LYS A 1 78 ? 17.915 -5.214 -34.556 1.00 47.72 78 LYS A O 1
ATOM 597 N N . ALA A 1 79 ? 16.067 -5.535 -35.768 1.00 44.34 79 ALA A N 1
ATOM 598 C CA . ALA A 1 79 ? 15.813 -4.122 -36.024 1.00 44.34 79 ALA A CA 1
ATOM 599 C C . ALA A 1 79 ? 14.681 -3.650 -35.101 1.00 44.34 79 ALA A C 1
ATOM 601 O O . ALA A 1 79 ? 13.584 -3.377 -35.558 1.00 44.34 79 ALA A O 1
ATOM 602 N N . ASN A 1 80 ? 14.947 -3.595 -33.795 1.00 43.62 80 ASN A N 1
ATOM 603 C CA . ASN A 1 80 ? 14.173 -2.741 -32.901 1.00 43.62 80 ASN A CA 1
ATOM 604 C C . ASN A 1 80 ? 15.156 -1.727 -32.333 1.00 43.62 80 ASN A C 1
ATOM 606 O O . ASN A 1 80 ? 15.947 -2.035 -31.440 1.00 43.62 80 ASN A O 1
ATOM 610 N N . GLY A 1 81 ? 15.119 -0.525 -32.902 1.00 45.34 81 GLY A N 1
ATOM 611 C CA . GLY A 1 81 ? 15.726 0.672 -32.339 1.00 45.34 81 GLY A CA 1
ATOM 612 C C . GLY A 1 81 ? 14.972 1.119 -31.090 1.00 45.34 81 GLY A C 1
ATOM 613 O O . GLY A 1 81 ? 14.498 2.246 -31.034 1.00 45.34 81 GLY A O 1
ATOM 614 N N . GLN A 1 82 ? 14.845 0.243 -30.091 1.00 44.28 82 GLN A N 1
ATOM 615 C CA . GLN A 1 82 ? 14.545 0.707 -28.748 1.00 44.28 82 GLN A CA 1
ATOM 616 C C . GLN A 1 82 ? 15.876 1.191 -28.188 1.00 44.28 82 GLN A C 1
ATOM 618 O O . GLN A 1 82 ? 16.759 0.389 -27.880 1.00 44.28 82 GLN A O 1
ATOM 623 N N . SER A 1 83 ? 16.034 2.510 -28.142 1.00 43.00 83 SER A N 1
ATOM 624 C CA . SER A 1 83 ? 17.083 3.157 -27.367 1.00 43.00 83 SER A CA 1
ATOM 625 C C . SER A 1 83 ? 16.987 2.626 -25.939 1.00 43.00 83 SER A C 1
ATOM 627 O O . SER A 1 83 ? 16.077 3.001 -25.200 1.00 43.00 83 SER A O 1
ATOM 629 N N . ASP A 1 84 ? 17.890 1.721 -25.565 1.00 45.56 84 ASP A N 1
ATOM 630 C CA . ASP A 1 84 ? 18.127 1.379 -24.169 1.00 45.56 84 ASP A CA 1
ATOM 631 C C . ASP A 1 84 ? 18.694 2.654 -23.531 1.00 45.56 84 ASP A C 1
ATOM 633 O O . ASP A 1 84 ? 19.894 2.909 -23.590 1.00 45.56 84 ASP A O 1
ATOM 637 N N . SER A 1 85 ? 17.814 3.518 -23.015 1.00 48.72 85 SER A N 1
ATOM 638 C CA . SER A 1 85 ? 18.231 4.639 -22.178 1.00 48.72 85 SER A CA 1
ATOM 639 C C . SER A 1 85 ? 19.017 4.068 -20.994 1.00 48.72 85 SER A C 1
ATOM 641 O O . SER A 1 85 ? 18.646 3.022 -20.453 1.00 48.72 85 SER A O 1
ATOM 643 N N . GLU A 1 86 ? 20.086 4.748 -20.568 1.00 53.53 86 GLU A N 1
ATOM 644 C CA . GLU A 1 86 ? 20.968 4.335 -19.455 1.00 53.53 86 GLU A CA 1
ATOM 645 C C . GLU A 1 86 ? 20.226 4.001 -18.141 1.00 53.53 86 GLU A C 1
ATOM 647 O O . GLU A 1 86 ? 20.812 3.427 -17.227 1.00 53.53 86 GLU A O 1
ATOM 652 N N . ARG A 1 87 ? 18.928 4.318 -18.041 1.00 61.84 87 ARG A N 1
ATOM 653 C CA . ARG A 1 87 ? 18.075 4.123 -16.862 1.00 61.84 87 ARG A CA 1
ATOM 654 C C . ARG A 1 87 ? 17.227 2.845 -16.871 1.00 61.84 87 ARG A C 1
ATOM 656 O O . ARG A 1 87 ? 16.496 2.616 -15.915 1.00 61.84 87 ARG A O 1
ATOM 663 N N . THR A 1 88 ? 17.302 1.996 -17.900 1.00 65.88 88 THR A N 1
ATOM 664 C CA . THR A 1 88 ? 16.449 0.792 -17.981 1.00 65.88 88 THR A CA 1
ATOM 665 C C . THR A 1 88 ? 17.204 -0.487 -17.609 1.00 65.88 88 THR A C 1
ATOM 667 O O . THR A 1 88 ? 18.026 -0.987 -18.378 1.00 65.88 88 THR A O 1
ATOM 670 N N . ILE A 1 89 ? 16.876 -1.090 -16.461 1.00 74.69 89 ILE A N 1
ATOM 671 C CA . ILE A 1 89 ? 17.403 -2.405 -16.060 1.00 74.69 89 ILE A CA 1
ATOM 672 C C . ILE A 1 89 ? 16.458 -3.507 -16.551 1.00 74.69 89 ILE A C 1
ATOM 674 O O . ILE A 1 89 ? 15.322 -3.615 -16.099 1.00 74.69 89 ILE A O 1
ATOM 678 N N . ARG A 1 90 ? 16.934 -4.373 -17.457 1.00 73.62 90 ARG A N 1
ATOM 679 C CA . ARG A 1 90 ? 16.162 -5.526 -17.954 1.00 73.62 90 ARG A CA 1
ATOM 680 C C . ARG A 1 90 ? 16.516 -6.817 -17.223 1.00 73.62 90 ARG A C 1
ATOM 682 O O . ARG A 1 90 ? 17.641 -7.311 -17.321 1.00 73.62 90 ARG A O 1
ATOM 689 N N . LEU A 1 91 ? 15.522 -7.429 -16.588 1.00 75.38 91 LEU A N 1
ATOM 690 C CA . LEU A 1 91 ? 15.634 -8.761 -15.997 1.00 75.38 91 LEU A CA 1
ATOM 691 C C . LEU A 1 91 ? 15.393 -9.829 -17.078 1.00 75.38 91 LEU A C 1
ATOM 693 O O . LEU A 1 91 ? 14.385 -9.795 -17.774 1.00 75.38 91 LEU A O 1
ATOM 697 N N . ARG A 1 92 ? 16.334 -10.769 -17.255 1.00 67.25 92 ARG A N 1
ATOM 698 C CA . ARG A 1 92 ? 16.276 -11.800 -18.322 1.00 67.25 92 ARG A CA 1
ATOM 699 C C . ARG A 1 92 ? 16.063 -13.230 -17.820 1.00 67.25 92 ARG A C 1
ATOM 701 O O . ARG A 1 92 ? 15.834 -14.126 -18.625 1.00 67.25 92 ARG A O 1
ATOM 708 N N . LYS A 1 93 ? 16.209 -13.470 -16.516 1.00 67.06 93 LYS A N 1
ATOM 709 C CA . LYS A 1 93 ? 16.172 -14.810 -15.913 1.00 67.06 93 LYS A CA 1
ATOM 710 C C . LYS A 1 93 ? 14.963 -14.914 -14.983 1.00 67.06 93 LYS A C 1
ATOM 712 O O . LYS A 1 93 ? 15.068 -14.581 -13.811 1.00 67.06 93 LYS A O 1
ATOM 717 N N . GLY A 1 94 ? 13.835 -15.357 -15.529 1.00 73.56 94 GLY A N 1
ATOM 718 C CA . GLY A 1 94 ? 12.602 -15.651 -14.795 1.00 73.56 94 GLY A CA 1
ATOM 719 C C . GLY A 1 94 ? 11.907 -16.879 -15.387 1.00 73.56 94 GLY A C 1
ATOM 720 O O . GLY A 1 94 ? 12.174 -17.246 -16.532 1.00 73.56 94 GLY A O 1
ATOM 721 N N . HIS A 1 95 ? 11.053 -17.536 -14.603 1.00 81.44 95 HIS A N 1
ATOM 722 C CA . HIS A 1 95 ? 10.252 -18.673 -15.053 1.00 81.44 95 HIS A CA 1
ATOM 723 C C . HIS A 1 95 ? 8.770 -18.370 -14.846 1.00 81.44 95 HIS A C 1
ATOM 725 O O . HIS A 1 95 ? 8.347 -18.112 -13.723 1.00 81.44 95 HIS A O 1
ATOM 731 N N . THR A 1 96 ? 7.991 -18.424 -15.924 1.00 80.81 96 THR A N 1
ATOM 732 C CA . THR A 1 96 ? 6.539 -18.236 -15.872 1.00 80.81 96 THR A CA 1
ATOM 733 C C . THR A 1 96 ? 5.860 -19.571 -15.597 1.00 80.81 96 THR A C 1
ATOM 735 O O . THR A 1 96 ? 5.950 -20.501 -16.404 1.00 80.81 96 THR A O 1
ATOM 738 N N . ILE A 1 97 ? 5.166 -19.661 -14.464 1.00 85.94 97 ILE A N 1
ATOM 739 C CA . ILE A 1 97 ? 4.421 -20.858 -14.074 1.00 85.94 97 ILE A CA 1
ATOM 740 C C . ILE A 1 97 ? 3.155 -20.949 -14.932 1.00 85.94 97 ILE A C 1
ATOM 742 O O . ILE A 1 97 ? 2.315 -20.053 -14.918 1.00 85.94 97 ILE A O 1
ATOM 746 N N . LYS A 1 98 ? 2.999 -22.050 -15.673 1.00 85.44 98 LYS A N 1
ATOM 747 C CA . LYS A 1 98 ? 1.815 -22.298 -16.507 1.00 85.44 98 LYS A CA 1
ATOM 748 C C . LYS A 1 98 ? 0.713 -22.949 -15.669 1.00 85.44 98 LYS A C 1
ATOM 750 O O . LYS A 1 98 ? 0.750 -24.158 -15.455 1.00 85.44 98 LYS A O 1
ATOM 755 N N . LEU A 1 99 ? -0.263 -22.165 -15.213 1.00 88.31 99 LEU A N 1
ATOM 756 C CA . LEU A 1 99 ? -1.469 -22.666 -14.542 1.00 88.31 99 LEU A CA 1
ATOM 757 C C . LEU A 1 99 ? -2.709 -22.487 -15.426 1.00 88.31 99 LEU A C 1
ATOM 759 O O . LEU A 1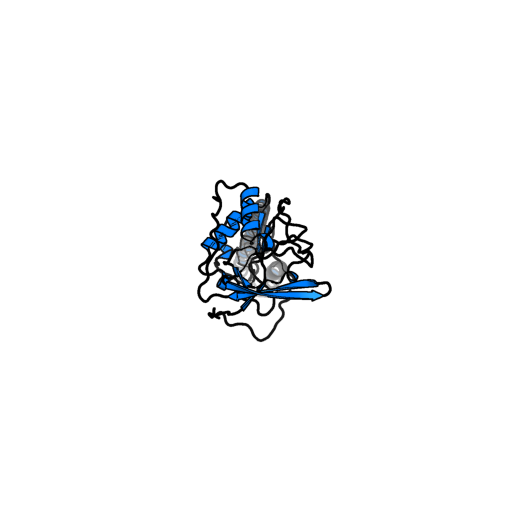 99 ? -2.801 -21.541 -16.203 1.00 88.31 99 LEU A O 1
ATOM 763 N N . LYS A 1 100 ? -3.663 -23.418 -15.311 1.00 89.44 100 LYS A N 1
ATOM 764 C CA . LYS A 1 100 ? -4.996 -23.290 -15.921 1.00 89.44 100 LYS A CA 1
ATOM 765 C C . LYS A 1 100 ? -5.885 -22.415 -15.030 1.00 89.44 100 LYS A C 1
ATOM 767 O O . LYS A 1 100 ? -5.726 -22.449 -13.814 1.00 89.44 100 LYS A O 1
ATOM 772 N N . GLY A 1 101 ? -6.851 -21.718 -15.631 1.00 87.38 101 GLY A N 1
ATOM 773 C CA . GLY A 1 101 ? -7.838 -20.904 -14.906 1.00 87.38 101 GLY A CA 1
ATOM 774 C C . GLY A 1 101 ? -7.579 -19.399 -14.940 1.00 87.38 101 GLY A C 1
ATOM 775 O O . GLY A 1 101 ? -7.935 -18.718 -13.987 1.00 87.38 101 GLY A O 1
ATOM 776 N N . GLN A 1 102 ? -6.941 -18.892 -16.002 1.00 84.12 102 GLN A N 1
ATOM 777 C CA . GLN A 1 102 ? -6.752 -17.453 -16.203 1.00 84.12 102 GLN A CA 1
ATOM 778 C C . GLN A 1 102 ? -8.099 -16.722 -16.109 1.00 84.12 102 GLN A C 1
ATOM 780 O O . GLN A 1 102 ? -9.083 -17.167 -16.704 1.00 84.12 102 GLN A O 1
ATOM 785 N N . ALA A 1 103 ? -8.130 -15.641 -15.329 1.00 84.56 103 ALA A N 1
ATOM 786 C CA . ALA A 1 103 ? -9.308 -14.796 -15.197 1.00 84.56 103 ALA A CA 1
ATOM 787 C C . ALA A 1 103 ? -9.627 -14.109 -16.534 1.00 84.56 103 ALA A C 1
ATOM 789 O O . ALA A 1 103 ? -8.726 -13.860 -17.335 1.00 84.56 103 ALA A O 1
ATOM 790 N N . ALA A 1 104 ? -10.908 -13.828 -16.769 1.00 84.81 104 ALA A N 1
ATOM 791 C CA . ALA A 1 104 ? -11.315 -12.968 -17.873 1.00 84.81 104 ALA A CA 1
ATOM 792 C C . ALA A 1 104 ? -10.918 -11.514 -17.575 1.00 84.81 104 ALA A C 1
ATOM 794 O O . ALA A 1 104 ? -10.938 -11.097 -16.415 1.00 84.81 104 ALA A O 1
ATOM 795 N N . ASP A 1 105 ? -10.609 -10.747 -18.619 1.00 82.12 105 ASP A N 1
ATOM 796 C CA . ASP A 1 105 ? -10.260 -9.324 -18.525 1.00 82.12 105 ASP A CA 1
ATOM 797 C C . ASP A 1 105 ? -11.529 -8.459 -18.364 1.00 82.12 105 ASP A C 1
ATOM 799 O O . ASP A 1 105 ? -11.817 -7.573 -19.169 1.00 82.12 105 ASP A O 1
ATOM 803 N N . GLU A 1 106 ? -12.332 -8.753 -17.338 1.00 86.69 106 GLU A N 1
ATOM 804 C CA . GLU A 1 106 ? -13.604 -8.088 -17.042 1.00 86.69 106 GLU A CA 1
ATOM 805 C C . GLU A 1 106 ? -13.669 -7.667 -15.566 1.00 86.69 106 GLU A C 1
ATOM 807 O O . GLU A 1 106 ? -13.353 -8.442 -14.663 1.00 86.69 106 GLU A O 1
ATOM 812 N N . ILE A 1 107 ? -14.108 -6.428 -15.310 1.00 85.69 107 ILE A N 1
ATOM 813 C CA . ILE A 1 107 ? -14.362 -5.927 -13.954 1.00 85.69 107 ILE A CA 1
ATOM 814 C C . ILE A 1 107 ? -15.844 -6.133 -13.654 1.00 85.69 107 ILE A C 1
ATOM 816 O O . ILE A 1 107 ? -16.708 -5.522 -14.284 1.00 85.69 107 ILE A O 1
ATOM 820 N N . LEU A 1 108 ? -16.125 -6.990 -12.676 1.00 88.12 108 LEU A N 1
ATOM 821 C CA . LEU A 1 108 ? -17.470 -7.259 -12.178 1.00 88.12 108 LEU A CA 1
ATOM 822 C C . LEU A 1 108 ? -17.686 -6.534 -10.848 1.00 88.12 108 LEU A C 1
ATOM 824 O O . LEU A 1 108 ? -16.808 -6.544 -9.984 1.00 88.12 108 LEU A O 1
ATOM 828 N N . ASP A 1 109 ? -18.866 -5.941 -10.675 1.00 85.31 109 ASP A N 1
ATOM 829 C CA . ASP A 1 109 ? -19.264 -5.351 -9.398 1.00 85.31 109 ASP A CA 1
ATOM 830 C C . ASP A 1 109 ? -19.747 -6.447 -8.438 1.00 85.31 109 ASP A C 1
ATOM 832 O O . ASP A 1 109 ? -20.669 -7.210 -8.740 1.00 85.31 109 ASP A O 1
ATOM 836 N N . CYS A 1 110 ? -19.097 -6.531 -7.280 1.00 86.00 110 CYS A N 1
ATOM 837 C CA . CYS A 1 110 ? -19.343 -7.543 -6.261 1.00 86.00 110 CYS A CA 1
ATOM 838 C C . CYS A 1 110 ? -19.637 -6.844 -4.927 1.00 86.00 110 CYS A C 1
ATOM 840 O O 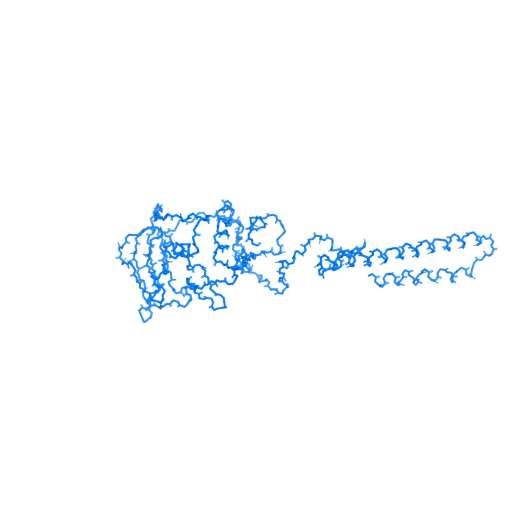. CYS A 1 110 ? -18.697 -6.438 -4.236 1.00 86.00 110 CYS A O 1
ATOM 842 N N . PRO A 1 111 ? -20.913 -6.716 -4.517 1.00 83.56 111 PRO A N 1
ATOM 843 C CA . PRO A 1 111 ? -21.250 -6.048 -3.268 1.00 83.56 111 PRO A CA 1
ATOM 844 C C . PRO A 1 111 ? -20.763 -6.873 -2.071 1.00 83.56 111 PRO A C 1
ATOM 846 O O . PRO A 1 111 ? -21.168 -8.018 -1.869 1.00 83.56 111 PRO A O 1
ATOM 849 N N . THR A 1 112 ? -19.904 -6.277 -1.245 1.00 86.88 112 THR A N 1
ATOM 850 C CA . THR A 1 112 ? -19.386 -6.902 -0.023 1.00 86.88 112 THR A CA 1
ATOM 851 C C . THR A 1 112 ? -20.164 -6.438 1.201 1.00 86.88 112 THR A C 1
ATOM 853 O O . THR A 1 112 ? -20.280 -5.240 1.444 1.00 86.88 112 THR A O 1
ATOM 856 N N . THR A 1 113 ? -20.650 -7.376 2.011 1.00 91.38 113 THR A N 1
ATOM 857 C CA . THR A 1 113 ? -21.371 -7.061 3.259 1.00 91.38 113 THR A CA 1
ATOM 858 C C . THR A 1 113 ? -20.435 -6.899 4.454 1.00 91.38 113 THR A C 1
ATOM 860 O O . THR A 1 113 ? -20.687 -6.091 5.341 1.00 91.38 113 THR A O 1
ATOM 863 N N . THR A 1 114 ? -19.343 -7.660 4.494 1.00 93.81 114 THR A N 1
ATOM 864 C CA . THR A 1 114 ? -18.439 -7.701 5.644 1.00 93.81 114 THR A CA 1
ATOM 865 C C . THR A 1 114 ? -17.002 -7.576 5.172 1.00 93.81 114 THR A C 1
ATOM 867 O O . THR A 1 114 ? -16.582 -8.287 4.259 1.00 93.81 114 THR A O 1
ATOM 870 N N . VAL A 1 115 ? -16.242 -6.694 5.815 1.00 95.06 115 VAL A N 1
ATOM 871 C CA . VAL A 1 115 ? -14.824 -6.464 5.529 1.00 95.06 115 VAL A CA 1
ATOM 872 C C . VAL A 1 115 ? -14.030 -6.658 6.811 1.00 95.06 115 VAL A C 1
ATOM 874 O O . VAL A 1 115 ? -14.501 -6.327 7.896 1.00 95.06 115 VAL A O 1
ATOM 877 N N . ALA A 1 116 ? -12.824 -7.212 6.708 1.00 95.31 116 ALA A N 1
ATOM 878 C CA . ALA A 1 116 ? -11.951 -7.391 7.858 1.00 95.31 116 ALA A CA 1
ATOM 879 C C . ALA A 1 116 ? -10.566 -6.802 7.604 1.00 95.31 116 ALA A C 1
ATOM 881 O O . ALA A 1 116 ? -9.938 -7.086 6.584 1.00 95.31 116 ALA A O 1
ATOM 882 N N . VAL A 1 117 ? -10.065 -6.036 8.572 1.00 95.38 117 VAL A N 1
ATOM 883 C CA . VAL A 1 117 ? -8.663 -5.610 8.609 1.00 95.38 117 VAL A CA 1
ATOM 884 C C . VAL A 1 117 ? -7.890 -6.589 9.482 1.00 95.38 117 VAL A C 1
ATOM 886 O O . VAL A 1 117 ? -8.268 -6.856 10.625 1.00 95.38 117 VAL A O 1
ATOM 889 N N . GLN A 1 118 ? -6.812 -7.146 8.935 1.00 94.81 118 GLN A N 1
ATOM 890 C CA . GLN A 1 118 ? -5.992 -8.162 9.592 1.00 94.81 118 GLN A CA 1
ATOM 891 C C . GLN A 1 118 ? -4.621 -7.583 9.963 1.00 94.81 118 GLN A C 1
ATOM 893 O O . GLN A 1 118 ? -3.765 -7.451 9.082 1.00 94.81 118 GLN A O 1
ATOM 898 N N . PRO A 1 119 ? -4.357 -7.291 11.252 1.00 93.00 119 PRO A N 1
ATOM 899 C CA . PRO A 1 119 ? -3.027 -6.876 11.699 1.00 93.00 119 PRO A CA 1
ATOM 900 C C . PRO A 1 119 ? -1.945 -7.902 11.335 1.00 93.00 119 PRO A C 1
ATOM 902 O O . PRO A 1 119 ? -0.824 -7.539 11.008 1.00 93.00 119 PRO A O 1
ATOM 905 N N . THR A 1 120 ? -2.290 -9.193 11.308 1.00 91.88 120 THR A N 1
ATOM 906 C CA . THR A 1 120 ? -1.364 -10.295 11.000 1.00 91.88 120 THR A CA 1
ATOM 907 C C . THR A 1 120 ? -0.749 -10.237 9.601 1.00 91.88 120 THR A C 1
ATOM 909 O O . THR A 1 120 ? 0.282 -10.866 9.377 1.00 91.88 120 THR A O 1
ATOM 912 N N . ASN A 1 121 ? -1.346 -9.492 8.666 1.00 91.38 121 ASN A N 1
ATOM 913 C CA . ASN A 1 121 ? -0.806 -9.331 7.311 1.00 91.38 121 ASN A CA 1
ATOM 914 C C . ASN A 1 121 ? 0.367 -8.343 7.261 1.00 91.38 121 ASN A C 1
ATOM 916 O O . ASN A 1 121 ? 1.078 -8.263 6.256 1.00 91.38 121 ASN A O 1
ATOM 920 N N . VAL A 1 122 ? 0.575 -7.584 8.336 1.00 90.38 122 VAL A N 1
ATOM 921 C CA . VAL A 1 122 ? 1.625 -6.578 8.441 1.00 90.38 122 VAL A CA 1
ATOM 922 C C . VAL A 1 122 ? 2.827 -7.187 9.147 1.00 90.38 122 VAL A C 1
ATOM 924 O O . VAL A 1 122 ? 2.776 -7.550 10.321 1.00 90.38 122 VAL A O 1
ATOM 927 N N . HIS A 1 123 ? 3.938 -7.314 8.425 1.00 89.94 123 HIS A N 1
ATOM 928 C CA . HIS A 1 123 ? 5.147 -7.897 8.990 1.00 89.94 123 HIS A CA 1
ATOM 929 C C . HIS A 1 123 ? 5.800 -6.934 9.991 1.00 89.94 123 HIS A C 1
ATOM 931 O O . HIS A 1 123 ? 6.014 -5.761 9.684 1.00 89.94 123 HIS A O 1
ATOM 937 N N . GLY A 1 124 ? 6.142 -7.442 11.176 1.00 86.12 124 GLY A N 1
ATOM 938 C CA . GLY A 1 124 ? 6.812 -6.672 12.228 1.00 86.12 124 GLY A CA 1
ATOM 939 C C . GLY A 1 124 ? 5.889 -5.900 13.177 1.00 86.12 124 GLY A C 1
ATOM 940 O O . GLY A 1 124 ? 6.403 -5.300 14.116 1.00 86.12 124 GLY A O 1
ATOM 941 N N . ILE A 1 125 ? 4.563 -5.941 12.988 1.00 90.50 125 ILE A N 1
ATOM 942 C CA . ILE A 1 125 ? 3.620 -5.314 13.926 1.00 90.50 125 ILE A CA 1
ATOM 943 C C . ILE A 1 125 ? 3.579 -6.069 15.260 1.00 90.50 125 ILE A C 1
ATOM 945 O O . ILE A 1 125 ? 3.671 -7.303 15.300 1.00 90.50 125 ILE A O 1
ATOM 949 N N . VAL A 1 126 ? 3.392 -5.351 16.370 1.00 91.62 126 VAL A N 1
ATOM 950 C CA . VAL A 1 126 ? 3.174 -5.994 17.670 1.00 91.62 126 VAL A CA 1
ATOM 951 C C . VAL A 1 126 ? 1.880 -6.826 17.625 1.00 91.62 126 VAL A C 1
ATOM 953 O O . VAL A 1 126 ? 0.836 -6.301 17.238 1.00 91.62 126 VAL A O 1
ATOM 956 N N . PRO A 1 127 ? 1.882 -8.097 18.086 1.00 90.00 127 PRO A N 1
ATOM 957 C CA . PRO A 1 127 ? 0.701 -8.971 18.015 1.00 90.00 127 PRO A CA 1
ATOM 958 C C . PRO A 1 127 ? -0.546 -8.428 18.726 1.00 90.00 127 PRO A C 1
ATOM 960 O O . PRO A 1 127 ? -1.670 -8.819 18.419 1.00 90.00 127 PRO A O 1
ATOM 963 N N . ILE A 1 128 ? -0.348 -7.549 19.710 1.00 92.69 128 ILE A N 1
ATOM 964 C CA . ILE A 1 128 ? -1.408 -6.863 20.449 1.00 92.69 128 ILE A CA 1
ATOM 965 C C . ILE A 1 128 ? -1.292 -5.361 20.148 1.00 92.69 128 ILE A C 1
ATOM 967 O O . ILE A 1 128 ? -0.735 -4.629 20.984 1.00 92.69 128 ILE A O 1
ATOM 971 N N . PRO A 1 129 ? -1.778 -4.909 18.973 1.00 93.62 129 PRO A N 1
ATOM 972 C CA . PRO A 1 129 ? -1.833 -3.491 18.648 1.00 93.62 129 PRO A CA 1
ATOM 973 C C . PRO A 1 129 ? -2.773 -2.765 19.614 1.00 93.62 129 PRO A C 1
ATOM 975 O O . PRO A 1 129 ? -3.612 -3.373 20.294 1.00 93.62 129 PRO A O 1
ATOM 978 N N . LYS A 1 130 ? -2.608 -1.450 19.713 1.00 94.88 130 LYS A N 1
ATOM 979 C CA . LYS A 1 130 ? -3.492 -0.615 20.519 1.00 94.88 130 LYS A CA 1
ATOM 980 C C . LYS A 1 130 ? -4.730 -0.292 19.686 1.00 94.88 130 LYS A C 1
ATOM 982 O O . LYS A 1 130 ? -4.623 0.315 18.627 1.00 94.88 130 LYS A O 1
ATOM 987 N N . MET A 1 131 ? -5.888 -0.738 20.163 1.00 95.50 131 MET A N 1
ATOM 988 C CA . MET A 1 131 ? -7.176 -0.455 19.532 1.00 95.50 131 MET A CA 1
ATOM 989 C C . MET A 1 131 ? -7.626 0.969 19.867 1.00 95.50 131 MET A C 1
ATOM 991 O O . MET A 1 131 ? -7.540 1.364 21.031 1.00 95.50 131 MET A O 1
ATOM 995 N N . GLU A 1 132 ? -8.113 1.685 18.857 1.00 94.94 132 GLU A N 1
ATOM 996 C CA . GLU A 1 132 ? -8.774 2.996 18.978 1.00 94.94 132 GLU A CA 1
ATOM 997 C C . GLU A 1 132 ? -10.306 2.849 19.010 1.00 94.94 132 GLU A C 1
ATOM 999 O O . GLU A 1 132 ? -11.005 3.766 19.423 1.00 94.94 132 GLU A O 1
ATOM 1004 N N . VAL A 1 133 ? -10.815 1.679 18.604 1.00 95.38 133 VAL A N 1
ATOM 1005 C CA . VAL A 1 133 ? -12.248 1.356 18.516 1.00 95.38 133 VAL A CA 1
ATOM 1006 C C . VAL A 1 133 ? -12.622 0.146 19.374 1.00 95.38 133 VAL A C 1
ATOM 1008 O O . VAL A 1 133 ? -11.794 -0.734 19.653 1.00 95.38 133 VAL A O 1
ATOM 1011 N N . ALA A 1 134 ? -13.892 0.082 19.757 1.00 96.25 134 ALA A N 1
ATOM 1012 C CA . ALA A 1 134 ? -14.542 -1.030 20.430 1.00 96.25 134 ALA A CA 1
ATOM 1013 C C . ALA A 1 134 ? -15.593 -1.703 19.528 1.00 96.25 134 ALA A C 1
ATOM 1015 O O . ALA A 1 134 ? -15.942 -1.224 18.453 1.00 96.25 134 ALA A O 1
ATOM 1016 N N . VAL A 1 135 ? -16.078 -2.868 19.964 1.00 96.75 135 VAL A N 1
ATOM 1017 C CA . VAL A 1 135 ? -17.195 -3.550 19.294 1.00 96.75 135 VAL A CA 1
ATOM 1018 C C . VAL A 1 135 ? -18.475 -2.741 19.517 1.00 96.75 135 VAL A C 1
ATOM 1020 O O . VAL A 1 135 ? -18.764 -2.380 20.657 1.00 96.75 135 VAL A O 1
ATOM 1023 N N . GLY A 1 136 ? -19.228 -2.498 18.446 1.00 95.62 136 GLY A N 1
ATOM 1024 C CA . GLY A 1 136 ? -20.425 -1.652 18.415 1.00 95.62 136 GLY A CA 1
ATOM 1025 C C . GLY A 1 136 ? -20.165 -0.209 17.968 1.00 95.62 136 GLY A C 1
ATOM 1026 O O . GLY A 1 136 ? -21.114 0.549 17.779 1.00 95.62 136 GLY A O 1
ATOM 1027 N N . ASP A 1 137 ? -18.902 0.185 17.772 1.00 96.44 137 ASP A N 1
ATOM 1028 C CA . ASP A 1 137 ? -18.578 1.533 17.303 1.00 96.44 137 ASP A CA 1
ATOM 1029 C C . ASP A 1 137 ? -18.888 1.688 15.809 1.00 96.44 137 ASP A C 1
ATOM 1031 O O . ASP A 1 137 ? -18.600 0.809 14.990 1.00 96.44 137 ASP A O 1
ATOM 1035 N N . THR A 1 138 ? -19.438 2.847 15.444 1.00 96.12 138 THR A N 1
ATOM 1036 C CA . THR A 1 138 ? -19.622 3.252 14.046 1.00 96.12 138 THR A CA 1
ATOM 1037 C C . THR A 1 138 ? -18.377 3.980 13.546 1.00 96.12 138 THR A C 1
ATOM 1039 O O . THR A 1 138 ? -17.926 4.941 14.168 1.00 96.12 138 THR A O 1
ATOM 1042 N N . VAL A 1 139 ? -17.847 3.555 12.401 1.00 96.50 139 VAL A N 1
ATOM 1043 C CA . VAL A 1 139 ? -16.634 4.093 11.772 1.00 96.50 139 VAL A CA 1
ATOM 1044 C C . VAL A 1 139 ? -16.916 4.553 10.345 1.00 96.50 139 VAL A C 1
ATOM 1046 O O . VAL A 1 139 ? -17.719 3.957 9.626 1.00 96.50 139 VAL A O 1
ATOM 1049 N N . LYS A 1 140 ? -16.240 5.612 9.906 1.00 96.38 140 LYS A N 1
ATOM 1050 C CA . LYS A 1 140 ? -16.206 6.055 8.505 1.00 96.38 140 LYS A CA 1
ATOM 1051 C C . LYS A 1 140 ? -14.994 5.461 7.795 1.00 96.38 140 LYS A C 1
ATOM 1053 O O . LYS A 1 140 ? -13.990 5.135 8.425 1.00 96.38 140 LYS A O 1
ATOM 1058 N N . ALA A 1 141 ? -15.044 5.381 6.467 1.00 94.25 141 ALA A N 1
ATOM 1059 C CA . ALA A 1 141 ? -13.868 5.022 5.682 1.00 94.25 141 ALA A CA 1
ATOM 1060 C C . ALA A 1 141 ? -12.755 6.064 5.914 1.00 94.25 141 ALA A C 1
ATOM 1062 O O . ALA A 1 141 ? -12.968 7.259 5.701 1.00 94.25 141 ALA A O 1
ATOM 1063 N N . GLY A 1 142 ? -11.587 5.616 6.377 1.00 93.94 142 GLY A N 1
ATOM 1064 C CA . GLY A 1 142 ? -10.468 6.471 6.792 1.00 93.94 142 GLY A CA 1
ATOM 1065 C C . GLY A 1 142 ? -10.393 6.784 8.296 1.00 93.94 142 GLY A C 1
ATOM 1066 O O . GLY A 1 142 ? -9.439 7.438 8.723 1.00 93.94 142 GLY A O 1
ATOM 1067 N N . ASP A 1 143 ? -11.344 6.324 9.117 1.00 95.62 143 ASP A N 1
ATOM 1068 C CA . ASP A 1 143 ? -11.234 6.442 10.578 1.00 95.62 143 ASP A CA 1
ATOM 1069 C C . ASP A 1 143 ? -10.215 5.433 11.142 1.00 95.62 143 ASP A C 1
ATOM 1071 O O . ASP A 1 143 ? -10.146 4.296 10.667 1.00 95.62 143 ASP A O 1
ATOM 1075 N N . PRO A 1 144 ? -9.407 5.812 12.149 1.00 95.69 144 PRO A N 1
ATOM 1076 C CA . PRO A 1 144 ? -8.396 4.933 12.727 1.00 95.69 144 PRO A CA 1
ATOM 1077 C C . PRO A 1 144 ? -9.036 3.786 13.524 1.00 95.69 144 PRO A C 1
ATOM 1079 O O . PRO A 1 144 ? -9.859 4.007 14.405 1.00 95.69 144 PRO A O 1
ATOM 1082 N N . LEU A 1 145 ? -8.611 2.552 13.250 1.00 96.19 145 LEU A N 1
ATOM 1083 C CA . LEU A 1 145 ? -9.034 1.342 13.963 1.00 96.19 145 LEU A CA 1
ATOM 1084 C C . LEU A 1 145 ? -8.051 0.966 15.073 1.00 96.19 145 LEU A C 1
ATOM 1086 O O . LEU A 1 145 ? -8.438 0.632 16.195 1.00 96.19 145 LEU A O 1
ATOM 1090 N N . PHE A 1 146 ? -6.762 0.959 14.745 1.00 95.25 146 PHE A N 1
ATOM 1091 C CA . PHE A 1 146 ? -5.690 0.598 15.663 1.00 95.25 146 PHE A CA 1
ATOM 1092 C C . PHE A 1 146 ? -4.358 1.186 15.200 1.00 95.25 146 PHE A C 1
ATOM 1094 O O . PHE A 1 146 ? -4.208 1.621 14.058 1.00 95.25 146 PHE A O 1
ATOM 1101 N N . HIS A 1 147 ? -3.372 1.169 16.087 1.00 94.56 147 HIS A N 1
ATOM 1102 C CA . HIS A 1 147 ? -1.991 1.520 15.774 1.00 94.56 147 HIS A CA 1
ATOM 1103 C C . HIS A 1 147 ? -1.018 0.545 16.435 1.00 94.56 147 HIS A C 1
ATOM 1105 O O . HIS A 1 147 ? -1.346 -0.144 17.412 1.00 94.56 147 HIS A O 1
ATOM 1111 N N . ASP A 1 148 ? 0.187 0.467 15.878 1.00 92.38 148 ASP A N 1
ATOM 1112 C CA . ASP A 1 148 ? 1.261 -0.299 16.496 1.00 92.38 148 ASP A CA 1
ATOM 1113 C C . ASP A 1 148 ? 1.807 0.461 17.711 1.00 92.38 148 ASP A C 1
ATOM 1115 O O . ASP A 1 148 ? 2.022 1.667 17.652 1.00 92.38 148 ASP A O 1
ATOM 1119 N N . LYS A 1 149 ? 2.083 -0.247 18.808 1.00 90.25 149 LYS A N 1
ATOM 1120 C CA . LYS A 1 149 ? 2.662 0.348 20.025 1.00 90.25 149 LYS A CA 1
ATOM 1121 C C . LYS A 1 149 ? 4.086 0.844 19.808 1.00 90.25 149 LYS A C 1
ATOM 1123 O O . LYS A 1 149 ? 4.537 1.735 20.510 1.00 90.25 149 LYS A O 1
ATOM 1128 N N . ASN A 1 150 ? 4.797 0.246 18.856 1.00 88.94 150 ASN A N 1
ATOM 1129 C CA . ASN A 1 150 ? 6.145 0.680 18.507 1.00 88.94 150 ASN A CA 1
ATOM 1130 C C . ASN A 1 150 ? 6.138 1.919 17.597 1.00 88.94 150 ASN A C 1
ATOM 1132 O O . ASN A 1 150 ? 7.137 2.627 17.532 1.00 88.94 150 ASN A O 1
ATOM 1136 N N . LEU A 1 151 ? 5.039 2.158 16.872 1.00 87.19 151 LEU A N 1
ATOM 1137 C CA . LEU A 1 151 ? 4.912 3.190 15.841 1.00 87.19 151 LEU A CA 1
ATOM 1138 C C . LEU A 1 151 ? 3.542 3.869 15.966 1.00 87.19 151 LEU A C 1
ATOM 1140 O O . LEU A 1 151 ? 2.683 3.742 15.095 1.00 87.19 151 LEU A O 1
ATOM 1144 N N . GLU A 1 152 ? 3.334 4.587 17.070 1.00 88.38 152 GLU A N 1
ATOM 1145 C CA . GLU A 1 152 ? 2.017 5.125 17.450 1.00 88.38 152 GLU A CA 1
ATOM 1146 C C . GLU A 1 152 ? 1.445 6.148 16.455 1.00 88.38 152 GLU A C 1
ATOM 1148 O O . GLU A 1 152 ? 0.225 6.331 16.368 1.00 88.38 152 GLU A O 1
ATOM 1153 N N . GLN A 1 153 ? 2.331 6.797 15.696 1.00 89.94 153 GLN A N 1
ATOM 1154 C CA . GLN A 1 153 ? 1.998 7.782 14.666 1.00 89.94 153 GLN A CA 1
ATOM 1155 C C . GLN A 1 153 ? 1.354 7.142 13.428 1.00 89.94 153 GLN A C 1
ATOM 1157 O O . GLN A 1 153 ? 0.558 7.786 12.750 1.00 89.94 153 GLN A O 1
ATOM 1162 N N . ILE A 1 154 ? 1.666 5.874 13.140 1.00 92.44 154 ILE A N 1
ATOM 1163 C CA . ILE A 1 154 ? 1.137 5.164 11.975 1.00 92.44 154 ILE A CA 1
ATOM 1164 C C . ILE A 1 154 ? -0.213 4.557 12.350 1.00 92.44 154 ILE A C 1
ATOM 1166 O O . ILE A 1 154 ? -0.295 3.629 13.162 1.00 92.44 154 ILE A O 1
ATOM 1170 N N . LYS A 1 155 ? -1.285 5.068 11.740 1.00 93.75 155 LYS A N 1
ATOM 1171 C CA . LYS A 1 155 ? -2.646 4.585 11.979 1.00 93.75 155 LYS A CA 1
ATOM 1172 C C . LYS A 1 155 ? -3.056 3.570 10.916 1.00 93.75 155 LYS A C 1
ATOM 1174 O O . LYS A 1 155 ? -2.810 3.750 9.726 1.00 93.75 155 LYS A O 1
ATOM 1179 N N . PHE A 1 156 ? -3.715 2.502 11.352 1.00 95.25 156 PHE A N 1
ATOM 1180 C CA . PHE A 1 156 ? -4.428 1.583 10.471 1.00 95.25 156 PHE A CA 1
ATOM 1181 C C . PHE A 1 156 ? -5.892 1.978 10.469 1.00 95.25 156 PHE A C 1
ATOM 1183 O O . PHE A 1 156 ? -6.522 2.001 11.526 1.00 95.25 156 PHE A O 1
ATOM 1190 N N . VAL A 1 157 ? -6.415 2.310 9.295 1.00 96.12 157 VAL A N 1
ATOM 1191 C CA . VAL A 1 157 ? -7.745 2.905 9.146 1.00 96.12 157 VAL A CA 1
ATOM 1192 C C . VAL A 1 157 ? -8.774 1.912 8.613 1.00 96.12 157 VAL A C 1
ATOM 1194 O O . VAL A 1 157 ? -8.430 0.855 8.077 1.00 96.12 157 VAL A O 1
ATOM 1197 N N . ALA A 1 158 ? -10.048 2.261 8.754 1.00 96.31 158 ALA A N 1
ATOM 1198 C CA . ALA A 1 158 ? -11.161 1.510 8.206 1.00 96.31 158 ALA A CA 1
ATOM 1199 C C . ALA A 1 158 ? -11.217 1.656 6.673 1.00 96.31 158 ALA A C 1
ATOM 1201 O O . ALA A 1 158 ? -11.263 2.783 6.174 1.00 96.31 158 ALA A O 1
ATOM 1202 N N . PRO A 1 159 ? -11.249 0.550 5.905 1.00 94.12 159 PRO A N 1
ATOM 1203 C CA . PRO A 1 159 ? -11.370 0.604 4.446 1.00 94.12 159 PRO A CA 1
ATOM 1204 C C . PRO A 1 159 ? -12.789 0.962 3.978 1.00 94.12 159 PRO A C 1
ATOM 1206 O O . PRO A 1 159 ? -12.968 1.425 2.856 1.00 94.12 159 PRO A O 1
ATOM 1209 N N . VAL A 1 160 ? -13.798 0.740 4.825 1.00 95.00 160 VAL A N 1
ATOM 1210 C CA . VAL A 1 160 ? -15.222 0.972 4.545 1.00 95.00 160 VAL A CA 1
ATOM 1211 C C . VAL A 1 160 ? -15.883 1.661 5.735 1.00 95.00 160 VAL A C 1
ATOM 1213 O O . VAL A 1 160 ? -15.374 1.562 6.853 1.00 95.00 160 VAL A O 1
ATOM 1216 N N . SER A 1 161 ? -17.011 2.340 5.507 1.00 95.81 161 SER A N 1
ATOM 1217 C CA . SER A 1 161 ? -17.856 2.813 6.607 1.00 95.81 161 SER A CA 1
ATOM 1218 C C . SER A 1 161 ? -18.807 1.728 7.087 1.00 95.81 161 SER A C 1
ATOM 1220 O O . SER A 1 161 ? -19.227 0.876 6.298 1.00 95.81 161 SER A O 1
ATOM 1222 N N . GLY A 1 162 ? -19.155 1.789 8.366 1.00 95.38 162 GLY A N 1
ATOM 1223 C CA . GLY A 1 162 ? -20.157 0.929 8.973 1.00 95.38 162 GLY A CA 1
ATOM 1224 C C . GLY A 1 162 ? -19.880 0.678 10.446 1.00 95.38 162 GLY A C 1
ATOM 1225 O O . GLY A 1 162 ? -19.362 1.549 11.141 1.00 95.38 162 GLY A O 1
ATOM 1226 N N . GLU A 1 163 ? -20.220 -0.512 10.931 1.00 96.69 163 GLU A N 1
ATOM 1227 C CA . GLU A 1 163 ? -20.155 -0.857 12.356 1.00 96.69 163 GLU A CA 1
ATOM 1228 C C . GLU A 1 163 ? -19.107 -1.940 12.631 1.00 96.69 163 GLU A C 1
ATOM 1230 O O . GLU A 1 163 ? -19.027 -2.948 11.922 1.00 96.69 163 GLU A O 1
ATOM 1235 N N . VAL A 1 164 ? -18.309 -1.763 13.685 1.00 97.31 164 VAL A N 1
ATOM 1236 C CA . VAL A 1 164 ? -17.347 -2.772 14.147 1.00 97.31 164 VAL A CA 1
ATOM 1237 C C . VAL A 1 164 ? -18.093 -3.882 14.886 1.00 97.31 164 VAL A C 1
ATOM 1239 O O . VAL A 1 164 ? -18.386 -3.773 16.073 1.00 97.31 164 VAL A O 1
ATOM 1242 N N . ILE A 1 165 ? -18.367 -4.987 14.197 1.00 97.12 165 ILE A N 1
ATOM 1243 C CA . ILE A 1 165 ? -19.150 -6.099 14.756 1.00 97.12 165 ILE A CA 1
ATOM 1244 C C . ILE A 1 165 ? -18.320 -7.060 15.607 1.00 97.12 165 ILE A C 1
ATOM 1246 O O . ILE A 1 165 ? -18.845 -7.707 16.511 1.00 97.12 165 ILE A O 1
ATOM 1250 N N . GLU A 1 166 ? -17.025 -7.204 15.318 1.00 96.31 166 GLU A N 1
ATOM 1251 C CA . GLU A 1 166 ? -16.206 -8.224 15.969 1.00 96.31 166 GLU A CA 1
ATOM 1252 C C . GLU A 1 166 ? -14.721 -7.849 15.977 1.00 96.31 166 GLU A C 1
ATOM 1254 O O . GLU A 1 166 ? -14.144 -7.480 14.956 1.00 96.31 166 GLU A O 1
ATOM 1259 N N . ILE A 1 167 ? -14.065 -8.024 17.128 1.00 96.50 167 ILE A N 1
ATOM 1260 C CA . ILE A 1 167 ? -12.603 -7.955 17.248 1.00 96.50 167 ILE A CA 1
ATOM 1261 C C . ILE A 1 167 ? -12.099 -9.340 17.654 1.00 96.50 167 ILE A C 1
ATOM 1263 O O . ILE A 1 167 ? -12.146 -9.726 18.827 1.00 96.50 167 ILE A O 1
ATOM 1267 N N . ARG A 1 168 ? -11.602 -10.098 16.674 1.00 96.06 168 ARG A N 1
ATOM 1268 C CA . ARG A 1 168 ? -11.124 -11.468 16.876 1.00 96.06 168 ARG A CA 1
ATOM 1269 C C . ARG A 1 168 ? -9.757 -11.483 17.525 1.00 96.06 168 ARG A C 1
ATOM 1271 O O . ARG A 1 168 ? -8.823 -10.802 17.094 1.00 96.06 168 ARG A O 1
ATOM 1278 N N . ARG A 1 169 ? -9.631 -12.333 18.540 1.00 95.25 169 ARG A N 1
ATOM 1279 C CA . ARG A 1 169 ? -8.393 -12.549 19.288 1.00 95.25 169 ARG A CA 1
ATOM 1280 C C . ARG A 1 169 ? -7.925 -13.987 19.090 1.00 95.25 169 ARG A C 1
ATOM 1282 O O . ARG A 1 169 ? -8.710 -14.916 19.229 1.00 95.25 169 ARG A O 1
ATOM 1289 N N . GLY A 1 170 ? -6.655 -14.159 18.756 1.00 93.19 170 GLY A N 1
ATOM 1290 C CA . GLY A 1 170 ? -5.983 -15.445 18.613 1.00 93.19 170 GLY A CA 1
ATOM 1291 C C . GLY A 1 170 ? -5.149 -15.816 19.839 1.00 93.19 170 GLY A C 1
ATOM 1292 O O . GLY A 1 170 ? -5.359 -15.325 20.954 1.00 93.19 170 GLY A O 1
ATOM 1293 N N . ALA A 1 171 ? -4.161 -16.686 19.618 1.00 91.56 171 ALA A N 1
ATOM 1294 C CA . ALA A 1 171 ? -3.235 -17.139 20.650 1.00 91.56 171 ALA A CA 1
ATOM 1295 C C . ALA A 1 171 ? -2.537 -15.959 21.350 1.00 91.56 171 ALA A C 1
ATOM 1297 O O . ALA A 1 171 ? -2.222 -14.942 20.731 1.00 91.56 171 ALA A O 1
ATOM 1298 N N . LYS A 1 172 ? -2.309 -16.086 22.665 1.00 92.50 172 LYS A N 1
ATOM 1299 C CA . LYS A 1 172 ? -1.720 -15.026 23.510 1.00 92.50 172 LYS A CA 1
ATOM 1300 C C . LYS A 1 172 ? -2.450 -13.671 23.407 1.00 92.50 172 LYS A C 1
ATOM 1302 O O . LYS A 1 172 ? -1.838 -12.627 23.600 1.00 92.50 172 LYS A O 1
ATOM 1307 N N . ARG A 1 173 ? -3.763 -13.683 23.127 1.00 91.81 173 ARG A N 1
ATOM 1308 C CA . ARG A 1 173 ? -4.622 -12.493 22.945 1.00 91.81 173 ARG A CA 1
ATOM 1309 C C . ARG A 1 173 ? -4.210 -11.586 21.775 1.00 91.81 173 ARG A C 1
ATOM 1311 O O . ARG A 1 173 ? -4.598 -10.418 21.771 1.00 91.81 173 ARG A O 1
ATOM 1318 N N . ALA A 1 174 ? -3.465 -12.109 20.800 1.00 93.38 174 ALA A N 1
ATOM 1319 C CA . ALA A 1 174 ? -3.110 -11.369 19.593 1.00 93.38 174 ALA A CA 1
ATOM 1320 C C . ALA A 1 174 ? -4.367 -10.980 18.803 1.00 93.38 174 ALA A C 1
ATOM 1322 O O . ALA A 1 174 ? -5.278 -11.795 18.682 1.00 93.38 174 ALA A O 1
ATOM 1323 N N . ILE A 1 175 ? -4.443 -9.763 18.269 1.00 95.31 175 ILE A N 1
ATOM 1324 C CA . ILE A 1 175 ? -5.593 -9.346 17.452 1.00 95.31 175 ILE A CA 1
ATOM 1325 C C . ILE A 1 175 ? -5.405 -9.900 16.041 1.00 95.31 175 ILE A C 1
ATOM 1327 O O . ILE A 1 175 ? -4.414 -9.595 15.383 1.00 95.31 175 ILE A O 1
ATOM 1331 N N . THR A 1 176 ? -6.337 -10.736 15.584 1.00 94.94 176 THR A N 1
ATOM 1332 C CA . THR A 1 176 ? -6.248 -11.365 14.258 1.00 94.94 176 THR A CA 1
ATOM 1333 C C . THR A 1 176 ? -7.087 -10.631 13.226 1.00 94.94 176 THR A C 1
ATOM 1335 O O . THR A 1 176 ? -6.624 -10.436 12.109 1.00 94.94 176 THR A O 1
ATOM 1338 N N . HIS A 1 177 ? -8.301 -10.211 13.592 1.00 96.00 177 HIS A N 1
ATOM 1339 C CA . HIS A 1 177 ? -9.227 -9.532 12.687 1.00 96.00 177 HIS A CA 1
ATOM 1340 C C . HIS A 1 177 ? -9.993 -8.441 13.422 1.00 96.00 177 HIS A C 1
ATOM 1342 O O . HIS A 1 177 ? -10.457 -8.651 14.543 1.00 96.00 177 HIS A O 1
ATOM 1348 N N . VAL A 1 178 ? -10.188 -7.321 12.741 1.00 96.44 178 VAL A N 1
ATOM 1349 C CA . VAL A 1 178 ? -11.182 -6.303 13.078 1.00 96.44 178 VAL A CA 1
ATOM 1350 C C . VAL A 1 178 ? -12.229 -6.360 11.979 1.00 96.44 178 VAL A C 1
ATOM 1352 O O . VAL A 1 178 ? -11.921 -6.044 10.831 1.00 96.44 178 VAL A O 1
ATOM 1355 N N . VAL A 1 179 ? -13.417 -6.858 12.308 1.00 96.94 179 VAL A N 1
ATOM 1356 C CA . VAL A 1 179 ? -14.493 -7.132 11.355 1.00 96.94 179 VAL A CA 1
ATOM 1357 C C . VAL A 1 179 ? -15.496 -5.986 11.391 1.00 96.94 179 VAL A C 1
ATOM 1359 O O . VAL A 1 179 ? -15.996 -5.626 12.457 1.00 96.94 179 VAL A O 1
ATOM 1362 N N . ILE A 1 180 ? -15.786 -5.439 10.216 1.00 96.94 180 ILE A N 1
ATOM 1363 C CA . ILE A 1 180 ? -16.676 -4.304 9.998 1.00 96.94 180 ILE A CA 1
ATOM 1364 C C . ILE A 1 180 ? -17.827 -4.771 9.109 1.00 96.94 180 ILE A C 1
ATOM 1366 O O . ILE A 1 180 ? -17.607 -5.371 8.050 1.00 96.94 180 ILE A O 1
ATOM 1370 N N . LEU A 1 181 ? -19.053 -4.504 9.543 1.00 96.56 181 LEU A N 1
ATOM 1371 C CA . LEU A 1 181 ? -20.241 -4.626 8.710 1.00 96.56 181 LEU A CA 1
ATOM 1372 C C . LEU A 1 181 ? -20.355 -3.357 7.869 1.00 96.56 181 LEU A C 1
ATOM 1374 O O . LEU A 1 181 ? -20.504 -2.277 8.430 1.00 96.56 181 LEU A O 1
ATOM 1378 N N . ALA A 1 182 ? -20.244 -3.487 6.549 1.00 94.94 182 ALA A N 1
ATOM 1379 C CA . ALA A 1 182 ? -20.210 -2.349 5.641 1.00 94.94 182 ALA A CA 1
ATOM 1380 C C . ALA A 1 182 ? -21.608 -1.756 5.416 1.00 94.94 182 ALA A C 1
ATOM 1382 O O . ALA A 1 182 ? -22.585 -2.483 5.208 1.00 94.94 182 ALA A O 1
ATOM 1383 N N . ASP A 1 183 ? -21.690 -0.428 5.385 1.00 92.38 183 ASP A N 1
ATOM 1384 C CA . ASP A 1 183 ? -22.906 0.279 4.994 1.00 92.38 183 ASP A CA 1
ATOM 1385 C C . ASP A 1 183 ? -23.205 0.116 3.498 1.00 92.38 183 ASP A C 1
ATOM 1387 O O . ASP A 1 183 ? -22.311 -0.022 2.663 1.00 92.38 183 ASP A O 1
ATOM 1391 N N . LYS A 1 184 ? -24.483 0.262 3.120 1.00 88.62 184 LYS A N 1
ATOM 1392 C CA . LYS A 1 184 ? -24.890 0.309 1.700 1.00 88.62 184 LYS A CA 1
ATOM 1393 C C . LYS A 1 184 ? -24.315 1.511 0.948 1.00 88.62 184 LYS A C 1
ATOM 1395 O O . LYS A 1 184 ? -24.225 1.482 -0.275 1.00 88.62 184 LYS A O 1
ATOM 1400 N N . LYS A 1 185 ? -24.015 2.598 1.661 1.00 89.88 185 LYS A N 1
ATOM 1401 C CA . LYS A 1 185 ? -23.418 3.816 1.111 1.00 89.88 185 LYS A CA 1
ATOM 1402 C C . LYS A 1 185 ? -22.193 4.161 1.935 1.00 89.88 185 LYS A C 1
ATOM 1404 O O . LYS A 1 185 ? -22.321 4.417 3.128 1.00 89.88 185 LYS A O 1
ATOM 1409 N N . LEU A 1 186 ? -21.039 4.198 1.278 1.00 89.75 186 LEU A N 1
ATOM 1410 C CA . LEU A 1 186 ? -19.780 4.526 1.928 1.00 89.75 186 LEU A CA 1
ATOM 1411 C C . LEU A 1 186 ? -19.750 6.001 2.323 1.00 89.75 186 LEU A C 1
ATOM 1413 O O . LEU A 1 186 ? -19.990 6.891 1.505 1.00 89.75 186 LEU A O 1
ATOM 1417 N N . THR A 1 187 ? -19.428 6.244 3.587 1.00 94.12 187 THR A N 1
ATOM 1418 C CA . THR A 1 187 ? -19.136 7.577 4.110 1.00 94.12 187 THR A CA 1
ATOM 1419 C C . THR A 1 187 ? -17.651 7.689 4.417 1.00 94.12 187 THR A C 1
ATOM 1421 O O . THR A 1 187 ? -17.049 6.789 4.999 1.00 94.12 187 THR A O 1
ATOM 1424 N N . TYR A 1 188 ? -17.041 8.797 4.011 1.00 94.12 188 TYR A N 1
ATOM 1425 C CA . TYR A 1 188 ? -15.603 9.004 4.145 1.00 94.12 188 TYR A CA 1
ATOM 1426 C C . TYR A 1 188 ? -15.306 10.013 5.247 1.00 94.12 188 TYR A C 1
ATOM 1428 O O . TYR A 1 188 ? -16.038 10.990 5.441 1.00 94.12 188 TYR A O 1
ATOM 1436 N N . ARG A 1 189 ? -14.208 9.785 5.963 1.00 93.75 189 ARG A N 1
ATOM 1437 C CA . ARG A 1 189 ? -13.590 10.784 6.824 1.00 93.75 189 ARG A CA 1
ATOM 1438 C C . ARG A 1 189 ? -13.013 11.889 5.942 1.00 93.75 189 ARG A C 1
ATOM 1440 O O . ARG A 1 189 ? -12.219 11.627 5.042 1.00 93.75 189 ARG A O 1
ATOM 1447 N N . THR A 1 190 ? -13.395 13.134 6.206 1.00 90.62 190 THR A N 1
ATOM 1448 C CA . THR A 1 190 ? -12.833 14.282 5.492 1.00 90.62 190 THR A CA 1
ATOM 1449 C C . THR A 1 190 ? -11.431 14.566 6.015 1.00 90.62 190 THR A C 1
ATOM 1451 O O . THR A 1 190 ? -11.264 14.912 7.184 1.00 90.62 190 THR A O 1
ATOM 1454 N N . LEU A 1 191 ? -10.434 14.442 5.143 1.00 88.44 191 LEU A N 1
ATOM 1455 C CA . LEU A 1 191 ? -9.059 14.860 5.393 1.00 88.44 191 LEU A CA 1
ATOM 1456 C C . LEU A 1 191 ? -8.697 15.948 4.385 1.00 88.44 191 LEU A C 1
ATOM 1458 O O . LEU A 1 191 ? -8.960 15.800 3.192 1.00 88.44 191 LEU A O 1
ATOM 1462 N N . THR A 1 192 ? -8.111 17.043 4.862 1.00 89.44 192 THR A N 1
ATOM 1463 C CA . THR A 1 192 ? -7.659 18.131 3.990 1.00 89.44 192 THR A CA 1
ATOM 1464 C C . THR A 1 192 ? -6.309 17.746 3.393 1.00 89.44 192 THR A C 1
ATOM 1466 O O . THR A 1 192 ? -5.341 17.644 4.150 1.00 89.44 192 THR A O 1
ATOM 1469 N N . PRO A 1 193 ? -6.210 17.516 2.071 1.00 86.75 193 PRO A N 1
ATOM 1470 C CA . PRO A 1 193 ? -4.941 17.162 1.462 1.00 86.75 193 PRO A CA 1
ATOM 1471 C C . PRO A 1 193 ? -3.974 18.354 1.528 1.00 86.75 193 PRO A C 1
ATOM 1473 O O . PRO A 1 193 ? -4.382 19.487 1.248 1.00 86.75 193 PRO A O 1
ATOM 1476 N N . PRO A 1 194 ? -2.700 18.126 1.880 1.00 88.44 194 PRO A N 1
ATOM 1477 C CA . PRO A 1 194 ? -1.689 19.169 1.832 1.00 88.44 194 PRO A CA 1
ATOM 1478 C C . PRO A 1 194 ? -1.420 19.588 0.377 1.00 88.44 194 PRO A C 1
ATOM 1480 O O . PRO A 1 194 ? -1.490 18.775 -0.548 1.00 88.44 194 PRO A O 1
ATOM 1483 N N . ASP A 1 195 ? -1.099 20.867 0.167 1.00 88.62 195 ASP A N 1
ATOM 1484 C CA . ASP A 1 195 ? -0.731 21.385 -1.155 1.00 88.62 195 ASP A CA 1
ATOM 1485 C C . ASP A 1 195 ? 0.611 20.784 -1.579 1.00 88.62 195 ASP A C 1
ATOM 1487 O O . ASP A 1 195 ? 1.659 21.165 -1.058 1.00 88.62 195 ASP A O 1
ATOM 1491 N N . LEU A 1 196 ? 0.586 19.872 -2.554 1.00 86.06 196 LEU A N 1
ATOM 1492 C CA . LEU A 1 196 ? 1.777 19.168 -3.025 1.00 86.06 196 LEU A CA 1
ATOM 1493 C C . LEU A 1 196 ? 2.893 20.096 -3.487 1.00 86.06 196 LEU A C 1
ATOM 1495 O O . LEU A 1 196 ? 4.035 19.667 -3.478 1.00 86.06 196 LEU A O 1
ATOM 1499 N N . THR A 1 197 ? 2.618 21.339 -3.885 1.00 85.25 197 THR A N 1
ATOM 1500 C CA . THR A 1 197 ? 3.672 22.261 -4.329 1.00 85.25 197 THR A CA 1
ATOM 1501 C C . THR A 1 197 ? 4.458 22.851 -3.160 1.00 85.25 197 THR A C 1
ATOM 1503 O O . THR A 1 197 ? 5.674 23.033 -3.273 1.00 85.25 197 THR A O 1
ATOM 1506 N N . LYS A 1 198 ? 3.796 23.072 -2.019 1.00 88.75 198 LYS A N 1
ATOM 1507 C CA . LYS A 1 198 ? 4.335 23.784 -0.847 1.00 88.75 198 LYS A CA 1
ATOM 1508 C C . LYS A 1 198 ? 4.613 22.885 0.350 1.00 88.75 198 LYS A C 1
ATOM 1510 O O . LYS A 1 198 ? 5.413 23.265 1.198 1.00 88.75 198 LYS A O 1
ATOM 1515 N N . ALA A 1 199 ? 3.955 21.734 0.418 1.00 89.56 199 ALA A N 1
ATOM 1516 C CA . ALA A 1 199 ? 4.019 20.844 1.561 1.00 89.56 199 ALA A CA 1
ATOM 1517 C C . ALA A 1 199 ? 5.445 20.360 1.805 1.00 89.56 199 ALA A C 1
ATOM 1519 O O . ALA A 1 199 ? 6.155 19.944 0.878 1.00 89.56 199 ALA A O 1
ATOM 1520 N N . SER A 1 200 ? 5.839 20.397 3.073 1.00 91.69 200 SER A N 1
ATOM 1521 C CA . SER A 1 200 ? 7.100 19.824 3.518 1.00 91.69 200 SER A CA 1
ATOM 1522 C C . SER A 1 200 ? 7.006 18.292 3.544 1.00 91.69 200 SER A C 1
ATOM 1524 O O . SER A 1 200 ? 5.930 17.718 3.725 1.00 91.69 200 SER A O 1
ATOM 1526 N N . ARG A 1 201 ? 8.138 17.589 3.390 1.00 92.06 201 ARG A N 1
ATOM 1527 C CA . ARG A 1 201 ? 8.179 16.123 3.553 1.00 92.06 201 ARG A CA 1
ATOM 1528 C C . ARG A 1 201 ? 7.504 15.653 4.857 1.00 92.06 201 ARG A C 1
ATOM 1530 O O . ARG A 1 201 ? 6.681 14.747 4.764 1.00 92.06 201 ARG A O 1
ATOM 1537 N N . PRO A 1 202 ? 7.796 16.210 6.053 1.00 92.31 202 PRO A N 1
ATOM 1538 C CA . PRO A 1 202 ? 7.151 15.746 7.283 1.00 92.31 202 PRO A CA 1
ATOM 1539 C C . PRO A 1 202 ? 5.631 15.966 7.289 1.00 92.31 202 PRO A C 1
ATOM 1541 O O . PRO A 1 202 ? 4.913 15.108 7.791 1.00 92.31 202 PRO A O 1
ATOM 1544 N N . GLU A 1 203 ? 5.118 17.045 6.689 1.00 92.75 203 GLU A N 1
ATOM 1545 C CA . GLU A 1 203 ? 3.667 17.236 6.523 1.00 92.75 203 GLU A CA 1
ATOM 1546 C C . GLU A 1 203 ? 3.044 16.139 5.654 1.00 92.75 203 GLU A C 1
ATOM 1548 O O . GLU A 1 203 ? 2.016 15.575 6.027 1.00 92.75 203 GLU A O 1
ATOM 1553 N N . LEU A 1 204 ? 3.684 15.790 4.531 1.00 93.44 204 LEU A N 1
ATOM 1554 C CA . LEU A 1 204 ? 3.232 14.699 3.663 1.00 93.44 204 LEU A CA 1
ATOM 1555 C C . LEU A 1 204 ? 3.257 13.353 4.393 1.00 93.44 204 LEU A C 1
ATOM 1557 O O . LEU A 1 204 ? 2.291 12.598 4.328 1.00 93.44 204 LEU A O 1
ATOM 1561 N N . VAL A 1 205 ? 4.338 13.060 5.116 1.00 94.12 205 VAL A N 1
ATOM 1562 C CA . VAL A 1 205 ? 4.489 11.816 5.885 1.00 94.12 205 VAL A CA 1
ATOM 1563 C C . VAL A 1 205 ? 3.413 11.710 6.968 1.00 94.12 205 VAL A C 1
ATOM 1565 O O . VAL A 1 205 ? 2.764 10.672 7.075 1.00 94.12 205 VAL A O 1
ATOM 1568 N N . ASN A 1 206 ? 3.159 12.787 7.716 1.00 93.31 206 ASN A N 1
ATOM 1569 C CA . ASN A 1 206 ? 2.105 12.822 8.731 1.00 93.31 206 ASN A CA 1
ATOM 1570 C C . ASN A 1 206 ? 0.715 12.630 8.115 1.00 93.31 206 ASN A C 1
ATOM 1572 O O . ASN A 1 206 ? -0.078 11.843 8.627 1.00 93.31 206 ASN A O 1
ATOM 1576 N N . PHE A 1 207 ? 0.439 13.280 6.982 1.00 93.94 207 PHE A N 1
ATOM 1577 C CA . PHE A 1 207 ? -0.826 13.115 6.269 1.00 93.94 207 PHE A CA 1
ATOM 1578 C C . PHE A 1 207 ? -1.037 11.670 5.784 1.00 93.94 207 PHE A C 1
ATOM 1580 O O . PHE A 1 207 ? -2.122 11.106 5.938 1.00 93.94 207 PHE A O 1
ATOM 1587 N N . LEU A 1 208 ? -0.003 11.030 5.229 1.00 94.00 208 LEU A N 1
ATOM 1588 C CA . LEU A 1 208 ? -0.059 9.628 4.794 1.00 94.00 208 LEU A CA 1
ATOM 1589 C C . LEU A 1 208 ? -0.208 8.659 5.982 1.00 94.00 208 LEU A C 1
ATOM 1591 O O . LEU A 1 208 ? -0.893 7.640 5.874 1.00 94.00 208 LEU A O 1
ATOM 1595 N N . ALA A 1 209 ? 0.418 8.966 7.120 1.00 93.62 209 ALA A N 1
ATOM 1596 C CA . ALA A 1 209 ? 0.318 8.170 8.341 1.00 93.62 209 ALA A CA 1
ATOM 1597 C C . ALA A 1 209 ? -1.072 8.266 8.988 1.00 93.62 209 ALA A C 1
ATOM 1599 O O . ALA A 1 209 ? -1.606 7.252 9.440 1.00 93.62 209 ALA A O 1
ATOM 1600 N N . GLU A 1 210 ? -1.681 9.455 8.981 1.00 92.31 210 GLU A N 1
ATOM 1601 C CA . GLU A 1 210 ? -3.028 9.687 9.506 1.00 92.31 210 GLU A CA 1
ATOM 1602 C C . GLU A 1 210 ? -4.124 9.130 8.588 1.00 92.31 210 GLU A C 1
ATOM 1604 O O . GLU A 1 210 ? -5.105 8.564 9.072 1.00 92.31 210 GLU A O 1
ATOM 1609 N N . SER A 1 211 ? -3.955 9.258 7.269 1.00 93.12 211 SER A N 1
ATOM 1610 C CA . SER A 1 211 ? -4.892 8.713 6.274 1.00 93.12 211 SER A CA 1
ATOM 1611 C C . SER A 1 211 ? -4.823 7.190 6.137 1.00 93.12 211 SER A C 1
ATOM 1613 O O . SER A 1 211 ? -5.677 6.598 5.481 1.00 93.12 211 SER A O 1
ATOM 1615 N N . GLY A 1 212 ? -3.825 6.546 6.749 1.00 91.88 212 GLY A N 1
ATOM 1616 C CA . GLY A 1 212 ? -3.645 5.098 6.720 1.00 91.88 212 GLY A CA 1
ATOM 1617 C C . GLY A 1 212 ? -3.102 4.547 5.401 1.00 91.88 212 GLY A C 1
ATOM 1618 O O . GLY A 1 212 ? -3.180 3.339 5.172 1.00 91.88 212 GLY A O 1
ATOM 1619 N N . THR A 1 213 ? -2.520 5.392 4.545 1.00 92.50 213 THR A N 1
ATOM 1620 C CA . THR A 1 213 ? -1.831 4.956 3.318 1.00 92.50 213 THR A CA 1
ATOM 1621 C C . THR A 1 213 ? -0.362 4.615 3.564 1.00 92.50 213 THR A C 1
ATOM 1623 O O . THR A 1 213 ? 0.188 3.760 2.869 1.00 92.50 213 THR A O 1
ATOM 1626 N N . TRP A 1 214 ? 0.276 5.210 4.580 1.00 93.81 214 TRP A N 1
ATOM 1627 C CA . TRP A 1 214 ? 1.674 4.933 4.934 1.00 93.81 214 TRP A CA 1
ATOM 1628 C C . TRP A 1 214 ? 1.988 3.440 5.158 1.00 93.81 214 TRP A C 1
ATOM 1630 O O . TRP A 1 214 ? 3.018 2.981 4.660 1.00 93.81 214 TRP A O 1
ATOM 1640 N N . PRO A 1 215 ? 1.115 2.629 5.801 1.00 92.00 215 PRO A N 1
ATOM 1641 C CA . PRO A 1 215 ? 1.341 1.191 5.951 1.00 92.00 215 PRO A CA 1
ATOM 1642 C C . PRO A 1 215 ? 1.497 0.390 4.648 1.00 92.00 215 PRO A C 1
ATOM 1644 O O . PRO A 1 215 ? 1.949 -0.757 4.686 1.00 92.00 215 PRO A O 1
ATOM 1647 N N . LEU A 1 216 ? 1.124 0.958 3.496 1.00 92.19 216 LEU A N 1
ATOM 1648 C CA . LEU A 1 216 ? 1.324 0.330 2.188 1.00 92.19 216 LEU A CA 1
ATOM 1649 C C . LEU A 1 216 ? 2.797 0.373 1.746 1.00 92.19 216 LEU A C 1
ATOM 1651 O O . LEU A 1 216 ? 3.215 -0.446 0.925 1.00 92.19 216 LEU A O 1
ATOM 1655 N N . ILE A 1 217 ? 3.597 1.281 2.315 1.00 93.06 217 ILE A N 1
ATOM 1656 C CA . ILE A 1 217 ? 5.024 1.425 2.027 1.00 93.06 217 ILE A CA 1
ATOM 1657 C C . ILE A 1 217 ? 5.818 0.457 2.908 1.00 93.06 217 ILE A C 1
ATOM 1659 O O . ILE A 1 217 ? 5.828 0.542 4.139 1.00 93.06 217 ILE A O 1
ATOM 1663 N N . LYS A 1 218 ? 6.525 -0.474 2.261 1.00 92.62 218 LYS A N 1
ATOM 1664 C CA . LYS A 1 218 ? 7.320 -1.509 2.933 1.00 92.62 218 LYS A CA 1
ATOM 1665 C C . LYS A 1 218 ? 8.797 -1.300 2.664 1.00 92.62 218 LYS A C 1
ATOM 1667 O O . LYS A 1 218 ? 9.210 -1.178 1.510 1.00 92.62 218 LYS A O 1
ATOM 1672 N N . GLN A 1 219 ? 9.609 -1.347 3.714 1.00 92.56 219 GLN A N 1
ATOM 1673 C CA . GLN A 1 219 ? 11.054 -1.269 3.557 1.00 92.56 219 GLN A CA 1
ATOM 1674 C C . GLN A 1 219 ? 11.632 -2.582 3.015 1.00 92.56 219 GLN A C 1
ATOM 1676 O O . GLN A 1 219 ? 11.175 -3.687 3.327 1.00 92.56 219 GLN A O 1
ATOM 1681 N N . ARG A 1 220 ? 12.681 -2.470 2.204 1.00 92.81 220 ARG A N 1
ATOM 1682 C CA . ARG A 1 220 ? 13.491 -3.598 1.726 1.00 92.81 220 ARG A CA 1
ATOM 1683 C C . ARG A 1 220 ? 14.853 -3.552 2.431 1.00 92.81 220 ARG A C 1
ATOM 1685 O O . ARG A 1 220 ? 15.348 -2.453 2.664 1.00 92.81 220 ARG A O 1
ATOM 1692 N N . PRO A 1 221 ? 15.457 -4.699 2.798 1.00 91.75 221 PRO A N 1
ATOM 1693 C CA . PRO A 1 221 ? 15.095 -6.076 2.429 1.00 91.75 221 PRO A CA 1
ATOM 1694 C C . PRO A 1 221 ? 14.078 -6.760 3.361 1.00 91.75 221 PRO A C 1
ATOM 1696 O O . PRO A 1 221 ? 13.492 -7.765 2.975 1.00 91.75 221 PRO A O 1
ATOM 1699 N N . PHE A 1 222 ? 13.840 -6.229 4.563 1.00 89.75 222 PHE A N 1
ATOM 1700 C CA . PHE A 1 222 ? 13.121 -6.945 5.629 1.00 89.75 222 PHE A CA 1
ATOM 1701 C C . PHE A 1 222 ? 11.595 -7.033 5.459 1.00 89.75 222 PHE A C 1
ATOM 1703 O O . PHE A 1 222 ? 10.948 -7.758 6.206 1.00 89.75 222 PHE A O 1
ATOM 1710 N N . ASN A 1 223 ? 11.010 -6.315 4.494 1.00 90.69 223 ASN A N 1
ATOM 1711 C CA . ASN A 1 223 ? 9.568 -6.316 4.209 1.00 90.69 223 ASN A CA 1
ATOM 1712 C C . ASN A 1 223 ? 8.684 -5.929 5.413 1.00 90.69 223 ASN A C 1
ATOM 1714 O O . ASN A 1 223 ? 7.544 -6.373 5.513 1.00 90.69 223 ASN A O 1
ATOM 1718 N N . VAL A 1 224 ? 9.205 -5.095 6.311 1.00 91.12 224 VAL A N 1
ATOM 1719 C CA . VAL A 1 224 ? 8.452 -4.490 7.422 1.00 91.12 224 VAL A CA 1
ATOM 1720 C C . VAL A 1 224 ? 7.976 -3.086 7.039 1.00 91.12 224 VAL A C 1
ATOM 1722 O O . VAL A 1 224 ? 8.348 -2.567 5.983 1.00 91.12 224 VAL A O 1
ATOM 1725 N N . LEU A 1 225 ? 7.148 -2.472 7.881 1.00 91.38 225 LEU A N 1
ATOM 1726 C CA . LEU A 1 225 ? 6.703 -1.087 7.704 1.00 91.38 225 LEU A CA 1
ATOM 1727 C C . LEU A 1 225 ? 7.890 -0.118 7.630 1.00 91.38 225 LEU A C 1
ATOM 1729 O O . LEU A 1 225 ? 8.874 -0.277 8.354 1.00 91.38 225 LEU A O 1
ATOM 1733 N N . ALA A 1 226 ? 7.791 0.888 6.761 1.00 91.44 226 ALA A N 1
ATOM 1734 C CA . ALA A 1 226 ? 8.765 1.972 6.715 1.00 91.44 226 ALA A CA 1
ATOM 1735 C C . ALA A 1 226 ? 8.593 2.914 7.921 1.00 91.44 226 ALA A C 1
ATOM 1737 O O . ALA A 1 226 ? 7.477 3.328 8.242 1.00 91.44 226 ALA A O 1
ATOM 1738 N N . GLY A 1 227 ? 9.697 3.272 8.580 1.00 89.00 227 GLY A N 1
ATOM 1739 C CA . GLY A 1 227 ? 9.695 4.309 9.615 1.00 89.00 227 GLY A CA 1
ATOM 1740 C C . GLY A 1 227 ? 9.496 5.701 9.008 1.00 89.00 227 GLY A C 1
ATOM 1741 O O . GLY A 1 227 ? 10.027 5.985 7.938 1.00 89.00 227 GLY A O 1
ATOM 1742 N N . MET A 1 228 ? 8.755 6.574 9.691 1.00 89.69 228 MET A N 1
ATOM 1743 C CA . MET A 1 228 ? 8.451 7.939 9.220 1.00 89.69 228 MET A CA 1
ATOM 1744 C C . MET A 1 228 ? 9.699 8.842 9.171 1.00 89.69 228 MET A C 1
ATOM 1746 O O . MET A 1 228 ? 9.867 9.654 8.253 1.00 89.69 228 MET A O 1
ATOM 1750 N N . ASP A 1 229 ? 10.622 8.629 10.111 1.00 88.94 229 ASP A N 1
ATOM 1751 C CA . ASP A 1 229 ? 11.868 9.395 10.239 1.00 88.94 229 ASP A CA 1
ATOM 1752 C C . ASP A 1 229 ? 12.947 8.975 9.233 1.00 88.94 229 ASP A C 1
ATOM 1754 O O . ASP A 1 229 ? 13.930 9.684 9.028 1.00 88.94 229 ASP A O 1
ATOM 1758 N N . VAL A 1 230 ? 12.776 7.820 8.585 1.00 89.12 230 VAL A N 1
ATOM 1759 C CA . VAL A 1 230 ? 13.761 7.285 7.645 1.00 89.12 230 VAL A CA 1
ATOM 1760 C C . VAL A 1 230 ? 13.454 7.805 6.246 1.00 89.12 230 VAL A C 1
ATOM 1762 O O . VAL A 1 230 ? 12.372 7.581 5.701 1.00 89.12 230 VAL A O 1
ATOM 1765 N N . VAL A 1 231 ? 14.425 8.484 5.637 1.00 92.06 231 VAL A N 1
ATOM 1766 C CA . VAL A 1 231 ? 14.340 8.886 4.230 1.00 92.06 231 VAL A CA 1
ATOM 1767 C C . VAL A 1 231 ? 14.789 7.706 3.360 1.00 92.06 231 VAL A C 1
ATOM 1769 O O . VAL A 1 231 ? 15.931 7.254 3.492 1.00 92.06 231 VAL A O 1
ATOM 1772 N N . PRO A 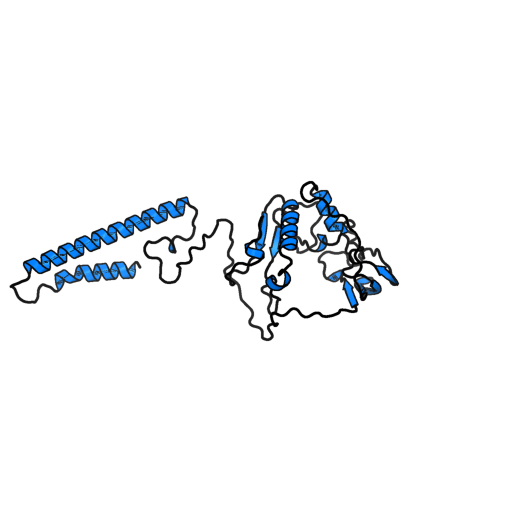1 232 ? 13.917 7.151 2.498 1.00 92.25 232 PRO A N 1
ATOM 1773 C CA . PRO A 1 232 ? 14.313 6.087 1.588 1.00 92.25 232 PRO A CA 1
ATOM 1774 C C . PRO A 1 232 ? 15.294 6.628 0.546 1.00 92.25 232 PRO A C 1
ATOM 1776 O O . PRO A 1 232 ? 15.102 7.725 0.021 1.00 92.25 232 PRO A O 1
ATOM 1779 N N . ARG A 1 233 ? 16.316 5.831 0.208 1.00 91.88 233 ARG A N 1
ATOM 1780 C CA . ARG A 1 233 ? 17.240 6.163 -0.885 1.00 91.88 233 ARG A CA 1
ATOM 1781 C C . ARG A 1 233 ? 16.527 6.153 -2.234 1.00 91.88 233 ARG A C 1
ATOM 1783 O O . ARG A 1 233 ? 16.690 7.093 -2.983 1.00 91.88 233 ARG A O 1
ATOM 1790 N N . ASP A 1 234 ? 15.752 5.104 -2.504 1.00 93.38 234 ASP A N 1
ATOM 1791 C CA . ASP A 1 234 ? 14.975 4.940 -3.733 1.00 93.38 234 ASP A CA 1
ATOM 1792 C C . ASP A 1 234 ? 13.619 4.308 -3.389 1.00 93.38 234 ASP A C 1
ATOM 1794 O O . ASP A 1 234 ? 13.516 3.517 -2.441 1.00 93.38 234 ASP A O 1
ATOM 1798 N N . ILE A 1 235 ? 12.588 4.609 -4.176 1.00 95.44 235 ILE A N 1
ATOM 1799 C CA . ILE A 1 235 ? 11.248 4.021 -4.038 1.00 95.44 235 ILE A CA 1
ATOM 1800 C C . ILE A 1 235 ? 10.961 3.172 -5.269 1.00 95.44 235 ILE A C 1
ATOM 1802 O O . ILE A 1 235 ? 11.055 3.650 -6.390 1.00 95.44 235 ILE A O 1
ATOM 1806 N N . PHE A 1 236 ? 10.576 1.912 -5.074 1.00 94.19 236 PHE A N 1
ATOM 1807 C CA . PHE A 1 236 ? 10.258 0.996 -6.172 1.00 94.19 236 PHE A CA 1
ATOM 1808 C C . PHE A 1 236 ? 8.761 0.700 -6.206 1.00 94.19 236 PHE A C 1
ATOM 1810 O O . PHE A 1 236 ? 8.194 0.242 -5.214 1.00 94.19 236 PHE A O 1
ATOM 1817 N N . ILE A 1 237 ? 8.140 0.905 -7.366 1.00 94.00 237 ILE A N 1
ATOM 1818 C CA . ILE A 1 237 ? 6.711 0.686 -7.595 1.00 94.00 237 ILE A CA 1
ATOM 1819 C C . ILE A 1 237 ? 6.556 -0.471 -8.578 1.00 94.00 237 ILE A C 1
ATOM 1821 O O . ILE A 1 237 ? 7.050 -0.424 -9.704 1.00 94.00 237 ILE A O 1
ATOM 1825 N N . SER A 1 238 ? 5.873 -1.533 -8.152 1.00 90.81 238 SER A N 1
ATOM 1826 C CA . SER A 1 238 ? 5.590 -2.691 -9.008 1.00 90.81 238 SER A CA 1
ATOM 1827 C C . SER A 1 238 ? 4.260 -2.475 -9.725 1.00 90.81 238 SER A C 1
ATOM 1829 O O . SER A 1 238 ? 3.224 -2.448 -9.069 1.00 90.81 238 SER A O 1
ATOM 1831 N N . THR A 1 239 ? 4.283 -2.310 -11.053 1.00 90.25 239 THR A N 1
ATOM 1832 C CA . THR A 1 239 ? 3.050 -2.142 -11.855 1.00 90.25 239 THR A CA 1
ATOM 1833 C C . THR A 1 239 ? 2.575 -3.424 -12.515 1.00 90.25 239 THR A C 1
ATOM 1835 O O . THR A 1 239 ? 1.521 -3.434 -13.131 1.00 90.25 239 THR A O 1
ATOM 1838 N N . PHE A 1 240 ? 3.291 -4.530 -12.350 1.00 88.38 240 PHE A N 1
ATOM 1839 C CA . PHE A 1 240 ? 2.901 -5.842 -12.849 1.00 88.38 240 PHE A CA 1
ATOM 1840 C C . PHE A 1 240 ? 3.135 -6.888 -11.763 1.00 88.38 240 PHE A C 1
ATOM 1842 O O . PHE A 1 240 ? 3.988 -6.709 -10.890 1.00 88.38 240 PHE A O 1
ATOM 1849 N N . ASP A 1 241 ? 2.383 -7.979 -11.835 1.00 87.44 241 ASP A N 1
ATOM 1850 C CA . ASP A 1 241 ? 2.575 -9.147 -10.989 1.00 87.44 241 ASP A CA 1
ATOM 1851 C C . ASP A 1 241 ? 2.814 -10.372 -11.877 1.00 87.44 241 ASP A C 1
ATOM 1853 O O . ASP A 1 241 ? 2.148 -10.584 -12.886 1.00 87.44 241 ASP A O 1
ATOM 1857 N N . THR A 1 242 ? 3.830 -11.151 -11.515 1.00 85.75 242 THR A N 1
ATOM 1858 C CA . THR A 1 242 ? 4.228 -12.369 -12.238 1.00 85.75 242 THR A CA 1
ATOM 1859 C C . THR A 1 242 ? 3.611 -13.627 -11.635 1.00 85.75 242 THR A C 1
ATOM 1861 O O . THR A 1 242 ? 3.808 -14.722 -12.172 1.00 85.75 242 THR A O 1
ATOM 1864 N N . ALA A 1 243 ? 2.892 -13.493 -10.515 1.00 87.31 243 ALA A N 1
ATOM 1865 C CA . ALA A 1 243 ? 2.154 -14.585 -9.913 1.00 87.31 243 ALA A CA 1
ATOM 1866 C C . ALA A 1 243 ? 1.128 -15.151 -10.910 1.00 87.31 243 ALA A C 1
ATOM 1868 O O . ALA A 1 243 ? 0.512 -14.411 -11.682 1.00 87.31 243 ALA A O 1
ATOM 1869 N N . PRO A 1 244 ? 0.931 -16.479 -10.927 1.00 84.81 244 PRO A N 1
ATOM 1870 C CA . PRO A 1 244 ? -0.057 -17.061 -11.813 1.00 84.81 244 PRO A CA 1
ATOM 1871 C C . PRO A 1 244 ? -1.455 -16.593 -11.396 1.00 84.81 244 PRO A C 1
ATOM 1873 O O . PRO A 1 244 ? -1.768 -16.564 -10.208 1.00 84.81 244 PRO A O 1
ATOM 1876 N N . LEU A 1 245 ? -2.299 -16.283 -12.385 1.00 86.88 245 LEU A N 1
ATOM 1877 C CA . LEU A 1 245 ? -3.664 -15.767 -12.195 1.00 86.88 245 LEU A CA 1
ATOM 1878 C C . LEU A 1 245 ? -3.742 -14.350 -11.601 1.00 86.88 245 LEU A C 1
ATOM 1880 O O . LEU A 1 245 ? -4.821 -13.934 -11.183 1.00 86.88 245 LEU A O 1
ATOM 1884 N N . ALA A 1 246 ? -2.630 -13.612 -11.551 1.00 87.69 246 ALA A N 1
ATOM 1885 C CA . ALA A 1 246 ? -2.666 -12.218 -11.137 1.00 87.69 246 ALA A CA 1
ATOM 1886 C C . ALA A 1 246 ? -3.514 -11.370 -12.108 1.00 87.69 246 ALA A C 1
ATOM 1888 O O . ALA A 1 246 ? -3.502 -11.634 -13.316 1.00 87.69 246 ALA A O 1
ATOM 1889 N N . PRO A 1 247 ? -4.247 -10.364 -11.600 1.00 87.31 247 PRO A N 1
ATOM 1890 C CA . PRO A 1 247 ? -4.991 -9.447 -12.450 1.00 87.31 247 PRO A CA 1
ATOM 1891 C C . PRO A 1 247 ? -4.043 -8.562 -13.267 1.00 87.31 247 PRO A C 1
ATOM 1893 O O . PRO A 1 247 ? -2.930 -8.246 -12.837 1.00 87.31 247 PRO A O 1
ATOM 1896 N N . ASP A 1 248 ? -4.505 -8.104 -14.430 1.00 87.00 248 ASP A N 1
ATOM 1897 C CA . ASP A 1 248 ? -3.789 -7.077 -15.178 1.00 87.00 248 ASP A CA 1
ATOM 1898 C C . ASP A 1 248 ? -3.956 -5.714 -14.491 1.00 87.00 248 ASP A C 1
ATOM 1900 O O . ASP A 1 248 ? -5.006 -5.071 -14.556 1.00 87.00 248 ASP A O 1
ATOM 1904 N N . ASN A 1 249 ? -2.890 -5.236 -13.854 1.00 88.62 249 ASN A N 1
ATOM 1905 C CA . ASN A 1 249 ? -2.872 -3.940 -13.177 1.00 88.62 249 ASN A CA 1
ATOM 1906 C C . ASN A 1 249 ? -3.162 -2.756 -14.113 1.00 88.62 249 ASN A C 1
ATOM 1908 O O . ASN A 1 249 ? -3.596 -1.703 -13.645 1.00 88.62 249 ASN A O 1
ATOM 1912 N N . ARG A 1 250 ? -2.957 -2.899 -15.430 1.00 86.88 250 ARG A N 1
ATOM 1913 C CA . ARG A 1 250 ? -3.339 -1.865 -16.406 1.00 86.88 250 ARG A CA 1
ATOM 1914 C C . ARG A 1 250 ? -4.846 -1.656 -16.418 1.00 86.88 250 ARG A C 1
ATOM 1916 O O . ARG A 1 250 ? -5.299 -0.524 -16.553 1.00 86.88 250 ARG A O 1
ATOM 1923 N N . MET A 1 251 ? -5.601 -2.738 -16.249 1.00 85.88 251 MET A N 1
ATOM 1924 C CA . MET A 1 251 ? -7.052 -2.690 -16.164 1.00 85.88 251 MET A CA 1
ATOM 1925 C C . MET A 1 251 ? -7.502 -1.999 -14.874 1.00 85.88 251 MET A C 1
ATOM 1927 O O . MET A 1 251 ? -8.425 -1.195 -14.903 1.00 85.88 251 MET A O 1
ATOM 1931 N N . ILE A 1 252 ? -6.796 -2.248 -13.765 1.00 87.69 252 ILE A N 1
ATOM 1932 C CA . ILE A 1 252 ? -7.073 -1.628 -12.458 1.00 87.69 252 ILE A CA 1
ATOM 1933 C C . ILE A 1 252 ? -6.856 -0.108 -12.498 1.00 87.69 252 ILE A C 1
ATOM 1935 O O . ILE A 1 252 ? -7.626 0.641 -11.904 1.00 87.69 252 ILE A O 1
ATOM 1939 N N . VAL A 1 253 ? -5.811 0.355 -13.189 1.00 88.62 253 VAL A N 1
ATOM 1940 C CA . VAL A 1 253 ? -5.457 1.786 -13.267 1.00 88.62 253 VAL A CA 1
ATOM 1941 C C . VAL A 1 253 ? -6.202 2.519 -14.390 1.00 88.62 253 VAL A C 1
ATOM 1943 O O . VAL A 1 253 ? -6.188 3.750 -14.437 1.00 88.62 253 VAL A O 1
ATOM 1946 N N . SER A 1 254 ? -6.879 1.795 -15.283 1.00 87.31 254 SER A N 1
ATOM 1947 C CA . SER A 1 254 ? -7.614 2.390 -16.400 1.00 87.31 254 SER A CA 1
ATOM 1948 C C . SER A 1 254 ? -8.682 3.373 -15.904 1.00 87.31 254 SER A C 1
ATOM 1950 O O . SER A 1 254 ? -9.518 3.036 -15.068 1.00 87.31 254 SER A O 1
ATOM 1952 N N . GLY A 1 255 ? -8.638 4.611 -16.402 1.00 86.62 255 GLY A N 1
ATOM 1953 C CA . GLY A 1 255 ? -9.531 5.696 -15.982 1.00 86.62 255 GLY A CA 1
ATOM 1954 C C . GLY A 1 255 ? -9.127 6.407 -14.683 1.00 86.62 255 GLY A C 1
ATOM 1955 O O . GLY A 1 255 ? -9.791 7.364 -14.286 1.00 86.62 255 GLY A O 1
ATOM 1956 N N . GLN A 1 256 ? -8.050 5.974 -14.017 1.00 90.25 256 GLN A N 1
ATOM 1957 C CA . GLN A 1 256 ? -7.485 6.607 -12.817 1.00 90.25 256 GLN A CA 1
ATOM 1958 C C . GLN A 1 256 ? -6.044 7.097 -13.035 1.00 90.25 256 GLN A C 1
ATOM 1960 O O . GLN A 1 256 ? -5.276 7.261 -12.085 1.00 90.25 256 GLN A O 1
ATOM 1965 N N . GLU A 1 257 ? -5.657 7.366 -14.281 1.00 90.25 257 GLU A N 1
ATOM 1966 C CA . GLU A 1 257 ? -4.285 7.725 -14.646 1.00 90.25 257 GLU A CA 1
ATOM 1967 C C . GLU A 1 257 ? -3.824 9.030 -13.982 1.00 90.25 257 GLU A C 1
ATOM 1969 O O . GLU A 1 257 ? -2.668 9.150 -13.581 1.00 90.25 257 GLU A O 1
ATOM 1974 N N . GLU A 1 258 ? -4.730 9.996 -13.805 1.00 91.12 258 GLU A N 1
ATOM 1975 C CA . GLU A 1 258 ? -4.423 11.253 -13.114 1.00 91.12 258 GLU A CA 1
ATOM 1976 C C . GLU A 1 258 ? -4.132 11.027 -11.621 1.00 91.12 258 GLU A C 1
ATOM 1978 O O . GLU A 1 258 ? -3.193 11.604 -11.071 1.00 91.12 258 GLU A O 1
ATOM 1983 N N . ALA A 1 259 ? -4.911 10.164 -10.960 1.00 91.62 259 ALA A N 1
ATOM 1984 C CA . ALA A 1 259 ? -4.688 9.809 -9.560 1.00 91.62 259 ALA A CA 1
ATOM 1985 C C . ALA A 1 259 ? -3.369 9.043 -9.393 1.00 91.62 259 ALA A C 1
ATOM 1987 O O . ALA A 1 259 ? -2.618 9.296 -8.450 1.00 91.62 259 ALA A O 1
ATOM 1988 N N . PHE A 1 260 ? -3.059 8.162 -10.346 1.00 92.31 260 PHE A N 1
ATOM 1989 C CA . PHE A 1 260 ? -1.793 7.447 -10.393 1.00 92.31 260 PHE A CA 1
ATOM 1990 C C . PHE A 1 260 ? -0.601 8.404 -10.532 1.00 92.31 260 PHE A C 1
ATOM 1992 O O . PHE A 1 260 ? 0.323 8.329 -9.723 1.00 92.31 260 PHE A O 1
ATOM 1999 N N . GLN A 1 261 ? -0.643 9.352 -11.478 1.00 92.62 261 GLN A N 1
ATOM 2000 C CA . GLN A 1 261 ? 0.426 10.342 -11.654 1.00 92.62 261 GLN A CA 1
ATOM 2001 C C . GLN A 1 261 ? 0.611 11.211 -10.403 1.00 92.62 261 GLN A C 1
ATOM 2003 O O . GLN A 1 261 ? 1.738 11.375 -9.944 1.00 92.62 261 GLN A O 1
ATOM 2008 N N . LYS A 1 262 ? -0.479 11.680 -9.779 1.00 91.75 262 LYS A N 1
ATOM 2009 C CA . LYS A 1 262 ? -0.399 12.413 -8.501 1.00 91.75 262 LYS A CA 1
ATOM 2010 C C . LYS A 1 262 ? 0.269 11.584 -7.404 1.00 91.75 262 LYS A C 1
ATOM 2012 O O . LYS A 1 262 ? 1.033 12.123 -6.608 1.00 91.75 262 LYS A O 1
ATOM 2017 N N . GLY A 1 263 ? 0.007 10.277 -7.362 1.00 92.69 263 GLY A N 1
ATOM 2018 C CA . GLY A 1 263 ? 0.687 9.354 -6.455 1.00 92.69 263 GLY A CA 1
ATOM 2019 C C . GLY A 1 263 ? 2.199 9.312 -6.688 1.00 92.69 263 GLY A C 1
ATOM 2020 O O . GLY A 1 263 ? 2.962 9.367 -5.725 1.00 92.69 263 GLY A O 1
ATOM 2021 N N . LEU A 1 264 ? 2.644 9.279 -7.947 1.00 93.25 264 LEU A N 1
ATOM 2022 C CA . LEU A 1 264 ? 4.069 9.334 -8.294 1.00 93.25 264 LEU A CA 1
ATOM 2023 C C . LEU A 1 264 ? 4.712 10.652 -7.857 1.00 93.25 264 LEU A C 1
ATOM 2025 O O . LEU A 1 264 ? 5.780 10.631 -7.248 1.00 93.25 264 LEU A O 1
ATOM 2029 N N . ASP A 1 265 ? 4.034 11.775 -8.089 1.00 92.56 265 ASP A N 1
ATOM 2030 C CA . ASP A 1 265 ? 4.524 13.102 -7.709 1.00 92.56 265 ASP A CA 1
ATOM 2031 C C . ASP A 1 265 ? 4.687 13.231 -6.182 1.00 92.56 265 ASP A C 1
ATOM 2033 O O . ASP A 1 265 ? 5.655 13.823 -5.696 1.00 92.56 265 ASP A O 1
ATOM 2037 N N . VAL A 1 266 ? 3.770 12.633 -5.408 1.00 93.44 266 VAL A N 1
ATOM 2038 C CA . VAL A 1 266 ? 3.877 12.545 -3.941 1.00 93.44 266 VAL A CA 1
ATOM 2039 C C . VAL A 1 266 ? 5.091 11.709 -3.546 1.00 93.44 266 VAL A C 1
ATOM 2041 O O . VAL A 1 266 ? 5.894 12.149 -2.724 1.00 93.44 266 VAL A O 1
ATOM 2044 N N . LEU A 1 267 ? 5.247 10.513 -4.125 1.00 93.38 267 LEU A N 1
ATOM 2045 C CA . LEU A 1 267 ? 6.351 9.605 -3.801 1.00 93.38 267 LEU A CA 1
ATOM 2046 C C . LEU A 1 267 ? 7.713 10.216 -4.149 1.00 93.38 267 LEU A C 1
ATOM 2048 O O . LEU A 1 267 ? 8.653 10.067 -3.370 1.00 93.38 267 LEU A O 1
ATOM 2052 N N . ALA A 1 268 ? 7.806 10.969 -5.246 1.00 92.50 268 ALA A N 1
ATOM 2053 C CA . ALA A 1 268 ? 9.017 11.685 -5.640 1.00 92.50 268 ALA A CA 1
ATOM 2054 C C . ALA A 1 268 ? 9.474 12.717 -4.593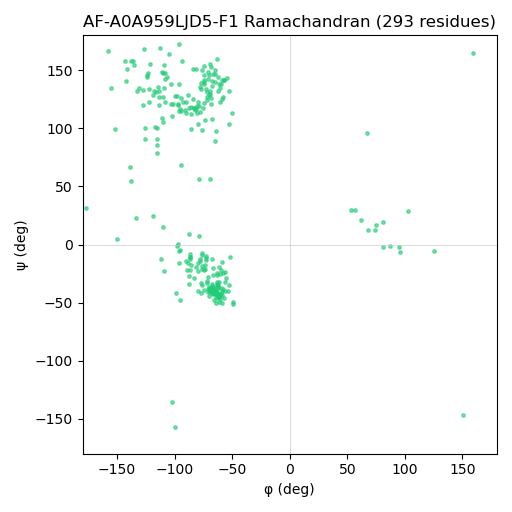 1.00 92.50 268 ALA A C 1
ATOM 2056 O O . ALA A 1 268 ? 10.660 13.005 -4.504 1.00 92.50 268 ALA A O 1
ATOM 2057 N N . ARG A 1 269 ? 8.565 13.239 -3.756 1.00 91.62 269 ARG A N 1
ATOM 2058 C CA . ARG A 1 269 ? 8.905 14.135 -2.635 1.00 91.62 269 ARG A CA 1
ATOM 2059 C C . ARG A 1 269 ? 9.268 13.414 -1.336 1.00 91.62 269 ARG A C 1
ATOM 2061 O O . ARG A 1 269 ? 9.724 14.057 -0.391 1.00 91.62 269 ARG A O 1
ATOM 2068 N N . LEU A 1 270 ? 9.038 12.104 -1.246 1.00 91.56 270 LEU A N 1
ATOM 2069 C CA . LEU A 1 270 ? 9.353 11.324 -0.045 1.00 91.56 270 LEU A CA 1
ATOM 2070 C C . LEU A 1 270 ? 10.803 10.828 -0.015 1.00 91.56 270 LEU A C 1
ATOM 2072 O O . LEU A 1 270 ? 11.275 10.447 1.060 1.00 91.56 270 LEU A O 1
ATOM 2076 N N . THR A 1 271 ? 11.482 10.818 -1.164 1.00 92.44 271 THR A N 1
ATOM 2077 C CA . THR A 1 271 ? 12.841 10.301 -1.357 1.00 92.44 271 THR A CA 1
ATOM 2078 C C . THR A 1 271 ? 13.765 11.372 -1.927 1.00 92.44 271 THR A C 1
ATOM 2080 O O . THR A 1 271 ? 13.330 12.210 -2.709 1.00 92.44 271 THR A O 1
ATOM 2083 N N . ASP A 1 272 ? 15.044 11.316 -1.554 1.00 89.25 272 ASP A N 1
ATOM 2084 C CA . ASP A 1 272 ? 16.087 12.163 -2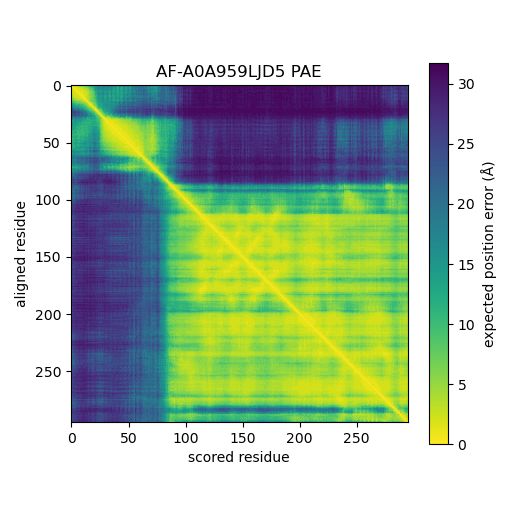.149 1.00 89.25 272 ASP A CA 1
ATOM 2085 C C . ASP A 1 272 ? 16.695 11.540 -3.422 1.00 89.25 272 ASP A C 1
ATOM 2087 O O . ASP A 1 272 ? 17.452 12.201 -4.134 1.00 89.25 272 ASP A O 1
ATOM 2091 N N . GLY A 1 273 ? 16.417 10.258 -3.693 1.00 90.38 273 GLY A N 1
ATOM 2092 C CA . GLY A 1 273 ? 16.888 9.560 -4.889 1.00 90.38 273 GLY A CA 1
ATOM 2093 C C . GLY A 1 273 ? 15.803 9.427 -5.947 1.00 90.38 273 GLY A C 1
ATOM 2094 O O . GLY A 1 273 ? 15.121 10.396 -6.278 1.00 90.38 273 GLY A O 1
ATOM 2095 N N . ALA A 1 274 ? 15.681 8.236 -6.536 1.00 91.19 274 ALA A N 1
ATOM 2096 C CA . ALA A 1 274 ? 14.785 8.009 -7.665 1.00 91.19 274 ALA A CA 1
ATOM 2097 C C . ALA A 1 274 ? 13.554 7.174 -7.287 1.00 91.19 274 ALA A C 1
ATOM 2099 O O . ALA A 1 274 ? 13.604 6.259 -6.458 1.00 91.19 274 ALA A O 1
ATOM 2100 N N . VAL A 1 275 ? 12.440 7.466 -7.957 1.00 94.19 275 VAL A N 1
ATOM 2101 C CA . VAL A 1 275 ? 11.273 6.584 -7.989 1.00 94.19 275 VAL A CA 1
ATOM 2102 C C . VAL A 1 275 ? 11.413 5.696 -9.217 1.00 94.19 275 VAL A C 1
ATOM 2104 O O . VAL A 1 275 ? 11.531 6.192 -10.324 1.00 94.19 275 VAL A O 1
ATOM 2107 N N . HIS A 1 276 ? 11.418 4.383 -9.031 1.00 92.00 276 HIS A N 1
ATOM 2108 C CA . HIS A 1 276 ? 11.574 3.412 -10.103 1.00 92.00 276 HIS A CA 1
ATOM 2109 C C . HIS A 1 276 ? 10.263 2.689 -10.368 1.00 92.00 276 HIS A C 1
ATOM 2111 O O . HIS A 1 276 ? 9.722 2.009 -9.489 1.00 92.00 276 HIS A O 1
ATOM 2117 N N . LEU A 1 277 ? 9.795 2.775 -11.611 1.00 90.88 277 LEU A N 1
ATOM 2118 C CA . LEU A 1 277 ? 8.605 2.073 -12.061 1.00 90.88 277 LEU A CA 1
ATOM 2119 C C . LEU A 1 277 ? 8.970 0.739 -12.723 1.00 90.88 277 LEU A C 1
ATOM 2121 O O . LEU A 1 277 ? 9.644 0.696 -13.751 1.00 90.88 277 LEU A O 1
ATOM 2125 N N . GLY A 1 278 ? 8.524 -0.371 -12.139 1.00 88.50 278 GLY A N 1
ATOM 2126 C CA . GLY A 1 278 ? 8.685 -1.695 -12.733 1.00 88.50 278 GLY A CA 1
ATOM 2127 C C . GLY A 1 278 ? 7.644 -1.916 -13.821 1.00 88.50 278 GLY A C 1
ATOM 2128 O O . GLY A 1 278 ? 6.459 -1.917 -13.503 1.00 88.50 278 GLY A O 1
ATOM 2129 N N . LEU A 1 279 ? 8.080 -2.143 -15.063 1.00 87.06 279 LEU A N 1
ATOM 2130 C CA . LEU A 1 279 ? 7.232 -2.415 -16.231 1.00 87.06 279 LEU A CA 1
ATOM 2131 C C . LEU A 1 279 ? 7.388 -3.863 -16.713 1.00 87.06 279 LEU A C 1
ATOM 2133 O O . LEU A 1 279 ? 8.483 -4.430 -16.641 1.00 87.06 279 LEU A O 1
ATOM 2137 N N . ASP A 1 280 ? 6.316 -4.436 -17.262 1.00 82.69 280 ASP A N 1
ATOM 2138 C CA . ASP A 1 280 ? 6.376 -5.739 -17.926 1.00 82.69 280 ASP A CA 1
ATOM 2139 C C . ASP A 1 280 ? 6.979 -5.595 -19.332 1.00 82.69 280 ASP A C 1
ATOM 2141 O O . ASP A 1 280 ? 6.400 -4.980 -20.225 1.00 82.69 280 ASP A O 1
ATOM 2145 N N . GLY A 1 281 ? 8.162 -6.178 -19.533 1.00 77.06 281 GLY A N 1
ATOM 2146 C CA . GLY A 1 281 ? 8.868 -6.143 -20.814 1.00 77.06 281 GLY A CA 1
ATOM 2147 C C . GLY A 1 281 ? 8.317 -7.091 -21.885 1.00 77.06 281 GLY A C 1
ATOM 2148 O O . GLY A 1 281 ? 8.806 -7.054 -23.014 1.00 77.06 281 GLY A O 1
ATOM 2149 N N . SER A 1 282 ? 7.358 -7.961 -21.554 1.00 72.81 282 SER A N 1
ATOM 2150 C CA . SER A 1 282 ? 6.706 -8.854 -22.522 1.00 72.81 282 SER A CA 1
ATOM 2151 C C . SER A 1 282 ? 5.599 -8.162 -23.320 1.00 72.81 282 SER A C 1
ATOM 2153 O O . SER A 1 282 ? 5.240 -8.617 -24.407 1.00 72.81 282 SER A O 1
ATOM 2155 N N . ILE A 1 283 ? 5.100 -7.038 -22.810 1.00 71.75 283 ILE A N 1
ATOM 2156 C CA . ILE A 1 283 ? 3.976 -6.303 -23.370 1.00 71.75 283 ILE A CA 1
ATOM 2157 C C . ILE A 1 283 ? 4.510 -5.075 -24.112 1.00 71.75 283 ILE A C 1
ATOM 2159 O O . ILE A 1 283 ? 5.166 -4.210 -23.537 1.00 71.75 283 ILE A O 1
ATOM 2163 N N . SER A 1 284 ? 4.217 -4.987 -25.409 1.00 61.66 284 SER A N 1
ATOM 2164 C CA . SER A 1 284 ? 4.559 -3.837 -26.250 1.00 61.66 284 SER A CA 1
ATOM 2165 C C . SER A 1 284 ? 3.338 -2.939 -26.460 1.00 61.66 284 SER A C 1
ATOM 2167 O O . SER A 1 284 ? 2.342 -3.397 -27.020 1.00 61.66 284 SER A O 1
ATOM 2169 N N . GLY A 1 285 ? 3.415 -1.669 -26.055 1.00 65.06 285 GLY A N 1
ATOM 2170 C CA . GLY A 1 285 ? 2.373 -0.671 -26.314 1.00 65.06 285 GLY A CA 1
ATOM 2171 C C . GLY A 1 285 ? 2.423 0.521 -25.360 1.00 65.06 285 GLY A C 1
ATOM 2172 O O . GLY A 1 285 ? 3.071 0.464 -24.314 1.00 65.06 285 GLY A O 1
ATOM 2173 N N . GLU A 1 286 ? 1.723 1.598 -25.722 1.00 61.38 286 GLU A N 1
ATOM 2174 C CA . GLU A 1 286 ? 1.488 2.718 -24.811 1.00 61.38 286 GLU A CA 1
ATOM 2175 C C . GLU A 1 286 ? 0.484 2.301 -23.735 1.00 61.38 286 GLU A C 1
ATOM 2177 O O . GLU A 1 286 ? -0.620 1.842 -24.019 1.00 61.38 286 GLU A O 1
ATOM 2182 N N . THR A 1 287 ? 0.880 2.452 -22.480 1.00 71.69 287 THR A N 1
ATOM 2183 C CA . THR A 1 287 ? 0.056 2.176 -21.304 1.00 71.69 287 THR A CA 1
ATOM 2184 C C . THR A 1 287 ? 0.032 3.404 -20.396 1.00 71.69 287 THR A C 1
ATOM 2186 O O . THR A 1 287 ? 0.820 4.340 -20.563 1.00 71.69 287 THR A O 1
ATOM 2189 N N . ALA A 1 288 ? -0.857 3.412 -19.400 1.00 76.69 288 ALA A N 1
ATOM 2190 C CA . ALA A 1 288 ? -0.822 4.413 -18.332 1.00 76.69 288 ALA A CA 1
ATOM 2191 C C . ALA A 1 288 ? 0.565 4.485 -17.661 1.00 76.69 288 ALA A C 1
ATOM 2193 O O . ALA A 1 288 ? 1.039 5.568 -17.333 1.00 76.69 288 ALA A O 1
ATOM 2194 N N . PHE A 1 289 ? 1.254 3.346 -17.548 1.00 83.19 289 PHE A N 1
ATOM 2195 C CA . PHE A 1 289 ? 2.558 3.240 -16.897 1.00 83.19 289 PHE A CA 1
ATOM 2196 C C . PHE A 1 289 ? 3.714 3.777 -17.743 1.00 83.19 289 PHE A C 1
ATOM 2198 O O . PHE A 1 289 ? 4.639 4.365 -17.200 1.00 83.19 289 PHE A O 1
ATOM 2205 N N . THR A 1 290 ? 3.673 3.630 -19.070 1.00 81.25 290 THR A N 1
ATOM 2206 C CA . THR A 1 290 ? 4.738 4.159 -19.946 1.00 81.25 290 THR A CA 1
ATOM 2207 C C . THR A 1 290 ? 4.649 5.669 -20.148 1.00 81.25 290 THR A C 1
ATOM 2209 O O . THR A 1 290 ? 5.637 6.283 -20.534 1.00 81.25 290 THR A O 1
ATOM 2212 N N . ARG A 1 291 ? 3.470 6.266 -19.922 1.00 82.56 291 ARG A N 1
ATOM 2213 C CA . ARG A 1 291 ? 3.257 7.723 -19.989 1.00 82.56 291 ARG A CA 1
ATOM 2214 C C . ARG A 1 291 ? 3.566 8.440 -18.674 1.00 82.56 291 ARG A C 1
ATOM 2216 O O . ARG A 1 291 ? 3.538 9.666 -18.648 1.00 82.56 291 ARG A O 1
ATOM 2223 N N . ALA A 1 292 ? 3.823 7.689 -17.606 1.00 83.62 292 ALA A N 1
ATOM 2224 C CA . ALA A 1 292 ? 4.136 8.246 -16.304 1.00 83.62 292 ALA A CA 1
ATOM 2225 C C . ALA A 1 292 ? 5.390 9.128 -16.362 1.00 83.62 292 ALA A C 1
ATOM 2227 O O . ALA A 1 292 ? 6.390 8.774 -16.990 1.00 83.62 292 ALA A O 1
ATOM 2228 N N . THR A 1 293 ? 5.338 10.271 -15.684 1.00 84.75 293 THR A N 1
ATOM 2229 C CA . THR A 1 293 ? 6.462 11.208 -15.571 1.00 84.75 293 THR A CA 1
ATOM 2230 C C . THR A 1 293 ? 7.044 11.198 -14.161 1.00 84.75 293 THR A C 1
ATOM 2232 O O . THR A 1 293 ? 6.335 10.901 -13.203 1.00 84.75 293 THR A O 1
ATOM 2235 N N . GLY A 1 294 ? 8.326 11.550 -14.021 1.00 79.00 294 GLY A N 1
ATOM 2236 C CA . GLY A 1 294 ? 8.987 11.631 -12.709 1.00 79.00 294 GLY A CA 1
ATOM 2237 C C . GLY A 1 294 ? 9.471 10.290 -12.142 1.00 79.00 294 GLY A C 1
ATOM 2238 O O . GLY A 1 294 ? 9.712 10.203 -10.940 1.00 79.00 294 GLY A O 1
ATOM 2239 N N . VAL A 1 295 ? 9.616 9.272 -13.001 1.00 77.12 295 VAL A N 1
ATOM 2240 C CA . VAL A 1 295 ? 10.078 7.906 -12.684 1.00 77.12 295 VAL A CA 1
ATOM 2241 C C . VAL A 1 295 ? 11.168 7.413 -13.637 1.00 77.12 295 VAL A C 1
ATOM 2243 O O . VAL A 1 295 ? 11.354 8.051 -14.701 1.00 77.12 295 VAL A O 1
#

Nearest PDB structures (foldseek):
  4u9q-assembly2_B  TM=8.895E-01  e=6.848E-17  Vibrio cholerae
  8acw-assembly1_A  TM=8.849E-01  e=1.562E-16  Vibrio cholerae
  4u9o-assembly1_A  TM=8.832E-01  e=1.664E-16  Vibrio cholerae
  4u9q-assembly1_A  TM=8.864E-01  e=2.594E-16  Vibrio cholerae
  7xk4-assembly1_A  TM=8.915E-01  e=9.825E-16  Vibrio cholerae O395

pLDDT: mean 81.65, std 15.45, range [43.0, 97.31]

Radius of gyration: 32.65 Å; Cα contacts (8 Å, |Δi|>4): 360; chains: 1; bounding box: 67×49×102 Å